Protein AF-A0ABD3FN96-F1 (afdb_monomer_lite)

Sequence (188 aa):
MLEELSNLRGAFDQFSAVDEAWRVSANHALASVHIQCLLEVSTPTIEELQVEFEQVTKKIFAGELSLEKAEKIRQRLVKVYGYRFAHSLLSRSNVKELSHASKAPSDERRATQRYAKAWSGNGLVEDKSIYWKEFQDPIAKRAFYYNIRTGESRWEKPANFVGKKAKRRRKEKTTEAQPQPRPPAGER

InterPro domains:
  IPR001202 WW domain [PF00397] (132-158)
  IPR001202 WW domain [PS01159] (132-158)
  IPR001202 WW domain [PS50020] (132-160)
  IPR001202 WW domain [cd00201] (132-158)
  IPR036020 WW domain superfamily [SSF51045] (131-159)

Foldseek 3Di:
DVVVVVVVVVVVVVPCPPLVVLQLVLLLLLLVLLLVVVVVVDDDDPVVSVVSSVVSSVCQQVLNHDPVSSVSSLVSCCVPPNLVVSCVSCVSTSHDDDPVSVPDPPVVVVVVVVVCVVVVPPDDPQQAQVQWDWDADPVVRAIWIAGNPPRDIGSDDRPNHPDDPDPPPDDDDDDDDDDDDDDDDDDD

Secondary structure (DSSP, 8-state):
-HHHHHHHHHHHHT-THHHHHHHHHHHHHHHHHHHHHHHTT----HHHHHHHHHHHHHHHHHT---HHHHHHHHHHHHHHH-HHHHHHHHTTSSPPPPTTTSS--HHHHHHHHHHHHHH---S-GGG-GGGEEEEE-TTT--EEEEETTT--EESSPPTT---------------------PPPPP--

pLDDT: mean 70.97, std 18.8, range [27.91, 94.0]

Organism: NCBI:txid2107226

Structure (mmCIF, N/CA/C/O backbone):
data_AF-A0ABD3FN96-F1
#
_entry.id   AF-A0ABD3FN96-F1
#
loop_
_atom_site.group_PDB
_atom_site.id
_atom_site.type_symbol
_atom_site.label_atom_id
_atom_site.label_alt_id
_atom_site.label_comp_id
_atom_site.label_asym_id
_atom_site.label_entity_id
_atom_site.label_seq_id
_atom_site.pdbx_PDB_ins_code
_atom_site.Cartn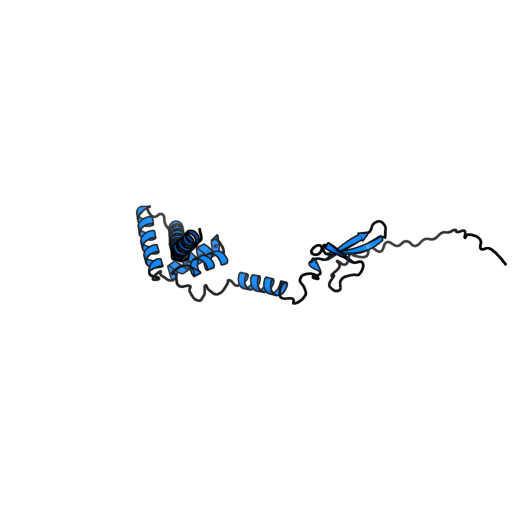_x
_atom_site.Cartn_y
_atom_site.Cartn_z
_atom_site.occupancy
_atom_site.B_iso_or_equiv
_atom_site.auth_seq_id
_atom_site.auth_comp_id
_atom_site.auth_asym_id
_atom_site.auth_atom_id
_atom_site.pdbx_PDB_model_num
ATOM 1 N N . MET A 1 1 ? 12.358 -41.714 8.841 1.00 51.38 1 MET A N 1
ATOM 2 C CA . MET A 1 1 ? 12.770 -40.613 7.934 1.00 51.38 1 MET A CA 1
ATOM 3 C C . MET A 1 1 ? 11.625 -40.074 7.080 1.00 51.38 1 MET A C 1
ATOM 5 O O . MET A 1 1 ? 11.487 -38.864 7.018 1.00 51.38 1 MET A O 1
ATOM 9 N N . LEU A 1 2 ? 10.786 -40.906 6.444 1.00 52.91 2 LEU A N 1
ATOM 10 C CA . LEU A 1 2 ? 9.646 -40.399 5.654 1.00 52.91 2 LEU A CA 1
ATOM 11 C C . LEU A 1 2 ? 8.478 -39.868 6.512 1.00 52.91 2 LEU A C 1
ATOM 13 O O . LEU A 1 2 ? 7.846 -38.898 6.113 1.00 52.91 2 LEU A O 1
ATOM 17 N N . GLU A 1 3 ? 8.257 -40.419 7.712 1.00 53.56 3 GLU A N 1
ATOM 18 C CA . GLU A 1 3 ? 7.250 -39.913 8.670 1.00 53.56 3 GLU A CA 1
ATOM 19 C C . GLU A 1 3 ? 7.602 -38.541 9.275 1.00 53.56 3 GLU A C 1
ATOM 21 O O . GLU A 1 3 ? 6.718 -37.729 9.548 1.00 53.56 3 GLU A O 1
ATOM 26 N N . GLU A 1 4 ? 8.893 -38.234 9.437 1.00 54.94 4 GLU A N 1
ATOM 27 C CA . GLU A 1 4 ? 9.327 -36.907 9.896 1.00 54.94 4 GLU A CA 1
ATOM 28 C C . GLU A 1 4 ? 9.096 -35.830 8.833 1.00 54.94 4 GLU A C 1
ATOM 30 O O . GLU A 1 4 ? 8.710 -34.712 9.165 1.00 54.94 4 GLU A O 1
ATOM 35 N N . LEU A 1 5 ? 9.259 -36.164 7.549 1.00 54.12 5 LEU A N 1
ATOM 36 C CA . LEU A 1 5 ? 9.009 -35.233 6.446 1.00 54.12 5 LEU A CA 1
ATOM 37 C C . LEU A 1 5 ? 7.512 -34.960 6.240 1.00 54.12 5 LEU A C 1
ATOM 39 O O . LEU A 1 5 ? 7.145 -33.836 5.892 1.00 54.12 5 LEU A O 1
ATOM 43 N N . SER A 1 6 ? 6.638 -35.939 6.497 1.00 58.69 6 SER A N 1
ATOM 44 C CA . SER A 1 6 ? 5.187 -35.714 6.518 1.00 58.69 6 SER A CA 1
ATOM 45 C C . SER A 1 6 ? 4.743 -34.877 7.719 1.00 58.69 6 SER A C 1
ATOM 47 O O . SER A 1 6 ? 3.887 -34.011 7.555 1.00 58.69 6 SER A O 1
ATOM 49 N N . ASN A 1 7 ? 5.366 -35.053 8.891 1.00 56.66 7 ASN A N 1
ATOM 50 C CA . ASN A 1 7 ? 5.115 -34.208 10.065 1.00 56.66 7 ASN A CA 1
ATOM 51 C C . ASN A 1 7 ? 5.627 -32.773 9.876 1.00 56.66 7 ASN A C 1
ATOM 53 O O . ASN A 1 7 ? 4.941 -31.829 10.253 1.00 56.66 7 ASN A O 1
ATOM 57 N N . LEU A 1 8 ? 6.778 -32.584 9.226 1.00 55.00 8 LEU A N 1
ATOM 58 C CA . LEU A 1 8 ? 7.273 -31.262 8.825 1.00 55.00 8 LEU A CA 1
ATOM 59 C C . LEU A 1 8 ? 6.344 -30.590 7.812 1.00 55.00 8 LEU A C 1
ATOM 61 O O . LEU A 1 8 ? 6.075 -29.401 7.928 1.00 55.00 8 LEU A O 1
ATOM 65 N N . ARG A 1 9 ? 5.808 -31.340 6.844 1.00 54.84 9 ARG A N 1
ATOM 66 C CA . ARG A 1 9 ? 4.827 -30.817 5.884 1.00 54.84 9 ARG A CA 1
ATOM 67 C C . ARG A 1 9 ? 3.496 -30.457 6.556 1.00 54.84 9 ARG A C 1
ATOM 69 O O . ARG A 1 9 ? 2.949 -29.412 6.237 1.00 54.84 9 ARG A O 1
ATOM 76 N N . GLY A 1 10 ? 3.032 -31.243 7.531 1.00 55.00 10 GLY A N 1
ATOM 77 C CA . GLY A 1 10 ? 1.863 -30.915 8.359 1.00 55.00 10 GLY A CA 1
ATOM 78 C C . GLY A 1 10 ? 2.080 -29.711 9.287 1.00 55.00 10 GLY A C 1
ATOM 79 O O . GLY A 1 10 ? 1.178 -28.896 9.451 1.00 55.00 10 GLY A O 1
ATOM 80 N N . ALA A 1 11 ? 3.290 -29.538 9.830 1.00 55.22 11 ALA A N 1
ATOM 81 C CA . ALA A 1 11 ? 3.691 -28.336 10.568 1.00 55.22 11 ALA A CA 1
ATOM 82 C C . ALA A 1 11 ? 3.800 -27.106 9.650 1.00 55.22 11 ALA A C 1
ATOM 84 O O . ALA A 1 11 ? 3.530 -25.986 10.079 1.00 55.22 11 ALA A O 1
ATOM 85 N N . PHE A 1 12 ? 4.144 -27.312 8.373 1.00 51.38 12 PHE A N 1
ATOM 86 C CA . PHE A 1 12 ? 4.110 -26.259 7.364 1.00 51.38 12 PHE A CA 1
ATOM 87 C C . PHE A 1 12 ? 2.686 -25.926 6.884 1.00 51.38 12 PHE A C 1
ATOM 89 O O . PHE A 1 12 ? 2.399 -24.766 6.622 1.00 51.38 12 PHE A O 1
ATOM 96 N N . ASP A 1 13 ? 1.766 -26.888 6.825 1.00 49.84 13 ASP A N 1
ATOM 97 C CA . ASP A 1 13 ? 0.346 -26.630 6.527 1.00 49.84 13 ASP A CA 1
ATOM 98 C C . ASP A 1 13 ? -0.413 -26.034 7.730 1.00 49.84 13 ASP A C 1
ATOM 100 O O . ASP A 1 13 ? -1.451 -25.396 7.556 1.00 49.84 13 ASP A O 1
ATOM 104 N N . GLN A 1 14 ? 0.144 -26.121 8.946 1.00 49.78 14 GLN A N 1
ATOM 105 C CA . GLN A 1 14 ? -0.240 -25.247 10.063 1.00 49.78 14 GLN A CA 1
ATOM 106 C C . GLN A 1 14 ? 0.176 -23.778 9.845 1.00 49.78 14 GLN A C 1
ATOM 108 O O . GLN A 1 14 ? -0.281 -22.907 10.587 1.00 49.78 14 GLN A O 1
ATOM 113 N N . PHE A 1 15 ? 0.938 -23.443 8.791 1.00 48.38 15 PHE A N 1
ATOM 114 C CA . PHE A 1 15 ? 1.045 -22.066 8.295 1.00 48.38 15 PHE A CA 1
ATOM 115 C C . PHE A 1 15 ? -0.198 -21.651 7.486 1.00 48.38 15 PHE A C 1
ATOM 117 O O . PHE A 1 15 ? -0.097 -21.032 6.429 1.00 48.38 15 PHE A O 1
ATOM 124 N N . SER A 1 16 ? -1.382 -21.814 8.077 1.00 52.91 16 SER A N 1
ATOM 125 C CA . SER A 1 16 ? -2.476 -20.852 7.883 1.00 52.91 16 SER A CA 1
ATOM 126 C C . SER A 1 16 ? -2.063 -19.422 8.295 1.00 52.91 16 SER A C 1
ATOM 128 O O . SER A 1 16 ? -2.763 -18.453 8.020 1.00 52.91 16 SER A O 1
ATOM 130 N N . ALA A 1 17 ? -0.900 -19.277 8.938 1.00 63.31 17 ALA A N 1
ATOM 131 C CA . ALA A 1 17 ? -0.424 -18.058 9.560 1.00 63.31 17 ALA A CA 1
ATOM 132 C C . ALA A 1 17 ? 0.367 -17.100 8.657 1.00 63.31 17 ALA A C 1
ATOM 134 O O . ALA A 1 17 ? 0.527 -15.959 9.061 1.00 63.31 17 ALA A O 1
ATOM 135 N N . VAL A 1 18 ? 0.899 -17.479 7.484 1.00 75.62 18 VAL A N 1
ATOM 136 C CA . VAL A 1 18 ? 1.757 -16.535 6.722 1.00 75.62 18 VAL A CA 1
ATOM 137 C C . VAL A 1 18 ? 0.931 -15.424 6.082 1.00 75.62 18 VAL A C 1
ATOM 139 O O . VAL A 1 18 ? 1.263 -14.251 6.242 1.00 75.62 18 VAL A O 1
ATOM 142 N N . ASP A 1 19 ? -0.151 -15.772 5.385 1.00 76.25 19 ASP A N 1
ATOM 143 C CA . ASP A 1 19 ? -1.041 -14.773 4.782 1.00 76.25 19 ASP A CA 1
ATOM 144 C C . ASP A 1 19 ? -1.735 -13.929 5.864 1.00 76.25 19 ASP A C 1
ATOM 146 O O . ASP A 1 19 ? -1.763 -12.700 5.786 1.00 76.25 19 ASP A O 1
ATOM 150 N N . GLU A 1 20 ? -2.155 -14.577 6.956 1.00 81.56 20 GLU A N 1
ATOM 151 C CA . GLU A 1 20 ? -2.701 -13.910 8.138 1.00 81.56 20 GLU A CA 1
ATOM 152 C C . GLU A 1 20 ? -1.684 -12.967 8.798 1.00 81.56 20 GLU A C 1
ATOM 154 O O . GLU A 1 20 ? -2.011 -11.829 9.127 1.00 81.56 20 GLU A O 1
ATOM 159 N N . ALA A 1 21 ? -0.425 -13.385 8.943 1.00 85.75 21 ALA A N 1
ATOM 160 C CA . ALA A 1 21 ? 0.638 -12.560 9.507 1.00 85.75 21 ALA A CA 1
ATOM 161 C C . ALA A 1 21 ? 0.937 -11.357 8.612 1.00 85.75 21 ALA A C 1
ATOM 163 O O . ALA A 1 21 ? 1.134 -10.252 9.122 1.00 85.75 21 ALA A O 1
ATOM 164 N N . TRP A 1 22 ? 0.919 -11.529 7.286 1.00 85.69 22 TRP A N 1
ATOM 165 C CA . TRP A 1 22 ? 1.039 -10.415 6.346 1.00 85.69 22 TRP A CA 1
ATOM 166 C C . TRP A 1 22 ? -0.142 -9.453 6.448 1.00 85.69 22 TRP A C 1
ATOM 168 O O . TRP A 1 22 ? 0.075 -8.243 6.394 1.00 85.69 22 TRP A O 1
ATOM 178 N N . ARG A 1 23 ? -1.362 -9.959 6.643 1.00 88.38 23 ARG A N 1
ATOM 179 C CA . ARG A 1 23 ? -2.564 -9.140 6.839 1.00 88.38 23 ARG A CA 1
ATOM 180 C C . ARG A 1 23 ? -2.516 -8.351 8.140 1.00 88.38 23 ARG A C 1
ATOM 182 O O . ARG A 1 23 ? -2.720 -7.139 8.132 1.00 88.38 23 ARG A O 1
ATOM 189 N N . VAL A 1 24 ? -2.166 -9.005 9.246 1.00 90.25 24 VAL A N 1
ATOM 190 C CA . VAL A 1 24 ? -1.951 -8.358 10.546 1.00 90.25 24 VAL A CA 1
ATOM 191 C C . VAL A 1 24 ? -0.878 -7.280 10.417 1.00 90.25 24 VAL A C 1
ATOM 193 O O . VAL A 1 24 ? -1.109 -6.139 10.814 1.00 90.25 24 VAL A O 1
ATOM 196 N N . SER A 1 25 ? 0.255 -7.600 9.792 1.00 92.12 25 SER A N 1
ATOM 197 C CA . SER A 1 25 ? 1.348 -6.650 9.557 1.00 92.12 25 SER A CA 1
ATOM 198 C C . SER A 1 25 ? 0.900 -5.459 8.712 1.00 92.12 25 SER A C 1
ATOM 200 O O . SER A 1 25 ? 1.211 -4.318 9.044 1.00 92.12 25 SER A O 1
ATOM 202 N N . ALA A 1 26 ? 0.128 -5.704 7.652 1.00 91.81 26 ALA A N 1
ATOM 203 C CA . ALA A 1 26 ? -0.409 -4.653 6.800 1.00 91.81 26 ALA A CA 1
ATOM 204 C C . ALA A 1 26 ? -1.366 -3.734 7.570 1.00 91.81 26 ALA A C 1
ATOM 206 O O . ALA A 1 26 ? -1.245 -2.513 7.484 1.00 91.81 26 ALA A O 1
ATOM 207 N N . ASN A 1 27 ? -2.265 -4.301 8.376 1.00 92.00 27 ASN A N 1
ATOM 208 C CA . ASN A 1 27 ? -3.216 -3.540 9.183 1.00 92.00 27 ASN A CA 1
ATOM 209 C C . ASN A 1 27 ? -2.502 -2.652 10.216 1.00 92.00 27 ASN A C 1
ATOM 211 O O . ASN A 1 27 ? -2.811 -1.465 10.323 1.00 92.00 27 ASN A O 1
ATOM 215 N N . HIS A 1 28 ? -1.500 -3.193 10.917 1.00 94.00 28 HIS A N 1
ATOM 216 C CA . HIS A 1 28 ? -0.692 -2.422 11.867 1.00 94.00 28 HIS A CA 1
ATOM 217 C C . HIS A 1 28 ? 0.120 -1.332 11.161 1.00 94.00 28 HIS A C 1
ATOM 219 O O . HIS A 1 28 ? 0.144 -0.195 11.626 1.00 94.00 28 HIS A O 1
ATOM 225 N N . ALA A 1 29 ? 0.722 -1.630 10.004 1.00 93.12 29 ALA A N 1
ATOM 226 C CA . ALA A 1 29 ? 1.454 -0.640 9.218 1.00 93.12 29 ALA A CA 1
ATOM 227 C C . ALA A 1 29 ? 0.552 0.530 8.789 1.00 93.12 29 ALA A C 1
ATOM 229 O O . ALA A 1 29 ? 0.949 1.691 8.896 1.00 93.12 29 ALA A O 1
ATOM 230 N N . LEU A 1 30 ? -0.680 0.249 8.355 1.00 92.00 30 LEU A N 1
ATOM 231 C CA . LEU A 1 30 ? -1.657 1.283 8.004 1.00 92.00 30 LEU A CA 1
ATOM 232 C C . LEU A 1 30 ? -2.052 2.135 9.218 1.00 92.00 30 LEU A C 1
ATOM 234 O O . LEU A 1 30 ? -2.128 3.360 9.099 1.00 92.00 30 LEU A O 1
ATOM 238 N N . ALA A 1 31 ? -2.241 1.518 10.387 1.00 93.56 31 ALA A N 1
ATOM 239 C CA . ALA A 1 31 ? -2.490 2.240 11.632 1.00 93.56 31 ALA A CA 1
ATOM 240 C C . ALA A 1 31 ? -1.295 3.130 12.027 1.00 93.56 31 ALA A C 1
ATOM 242 O O . ALA A 1 31 ? -1.489 4.293 12.377 1.00 93.56 31 ALA A O 1
ATOM 243 N N . SER A 1 32 ? -0.055 2.652 11.884 1.00 93.38 32 SER A N 1
ATOM 244 C CA . SER A 1 32 ? 1.144 3.457 12.155 1.00 93.38 32 SER A CA 1
ATOM 245 C C . SER A 1 32 ? 1.250 4.667 11.224 1.00 93.38 32 SER A C 1
ATOM 247 O O . SER A 1 32 ? 1.557 5.767 11.681 1.00 93.38 32 SER A O 1
ATOM 249 N N . VAL A 1 33 ? 0.948 4.502 9.931 1.00 92.38 33 VAL A N 1
ATOM 250 C CA . VAL A 1 33 ? 0.914 5.628 8.982 1.00 92.38 33 VAL A CA 1
ATOM 251 C C . VAL A 1 33 ? -0.186 6.628 9.353 1.00 92.38 33 VAL A C 1
ATOM 253 O O . VAL A 1 33 ? 0.026 7.833 9.232 1.00 92.38 33 VAL A O 1
ATOM 256 N N . HIS A 1 34 ? -1.337 6.168 9.853 1.00 90.88 34 HIS A N 1
ATOM 257 C CA . HIS A 1 34 ? -2.384 7.068 10.343 1.00 90.88 34 HIS A CA 1
ATOM 258 C C . HIS A 1 34 ? -1.905 7.935 11.509 1.00 90.88 34 HIS A C 1
ATOM 260 O O . HIS A 1 34 ? -2.110 9.148 11.491 1.00 90.88 34 HIS A O 1
ATOM 266 N N . ILE A 1 35 ? -1.229 7.328 12.485 1.00 92.44 35 ILE A N 1
ATOM 267 C CA . ILE A 1 35 ? -0.645 8.052 13.616 1.00 92.44 35 ILE A CA 1
ATOM 268 C C . ILE A 1 35 ? 0.381 9.082 13.141 1.00 92.44 35 ILE A C 1
ATOM 270 O O . ILE A 1 35 ? 0.357 10.225 13.589 1.00 92.44 35 ILE A O 1
ATOM 274 N N . GLN A 1 36 ? 1.229 8.726 12.174 1.00 90.00 36 GLN A N 1
ATOM 275 C CA . GLN A 1 36 ? 2.152 9.687 11.570 1.00 90.00 36 GLN A CA 1
ATOM 276 C C . GLN A 1 36 ? 1.413 10.871 10.939 1.00 90.00 36 GLN A C 1
ATOM 278 O O . GLN A 1 36 ? 1.848 12.002 11.106 1.00 90.00 36 GLN A O 1
ATOM 283 N N . CYS A 1 37 ? 0.284 10.645 10.262 1.00 86.69 37 CYS A N 1
ATOM 284 C CA . CYS A 1 37 ? -0.535 11.739 9.736 1.00 86.69 37 CYS A CA 1
ATOM 285 C C . CYS A 1 37 ? -1.129 12.632 10.840 1.00 86.69 37 CYS A C 1
ATOM 287 O O . CYS A 1 37 ? -1.268 13.831 10.617 1.00 86.69 37 CYS A O 1
ATOM 289 N N . LEU A 1 38 ? -1.483 12.083 12.009 1.00 86.12 38 LEU A N 1
ATOM 290 C CA . LEU A 1 38 ? -1.970 12.875 13.149 1.00 86.12 38 LEU A CA 1
ATOM 291 C C . LEU A 1 38 ? -0.862 13.750 13.749 1.00 86.12 38 LEU A C 1
ATOM 293 O O . LEU A 1 38 ? -1.105 14.918 14.047 1.00 86.12 38 LEU A O 1
ATOM 297 N N . LEU A 1 39 ? 0.359 13.217 13.844 1.00 86.69 39 LEU A N 1
ATOM 298 C CA . LEU A 1 39 ? 1.537 13.941 14.339 1.00 86.69 39 LEU A CA 1
ATOM 299 C C . LEU A 1 39 ? 1.932 15.142 13.463 1.00 86.69 39 LEU A C 1
ATOM 301 O O . LEU A 1 39 ? 2.593 16.058 13.940 1.00 86.69 39 LEU A O 1
ATOM 305 N N . GLU A 1 40 ? 1.534 15.165 12.189 1.00 83.00 40 GLU A N 1
ATOM 306 C CA . GLU A 1 40 ? 1.770 16.319 11.306 1.00 83.00 40 GLU A CA 1
ATOM 307 C C . GLU A 1 40 ? 0.816 17.489 11.569 1.00 83.00 40 GLU A C 1
ATOM 309 O O . GLU A 1 40 ? 1.088 18.609 11.141 1.00 83.00 40 GLU A O 1
ATOM 314 N N . VAL A 1 41 ? -0.308 17.235 12.243 1.00 80.12 41 VAL A N 1
ATOM 315 C CA . VAL A 1 41 ? -1.384 18.213 12.461 1.00 80.12 41 VAL A CA 1
ATOM 316 C C . VAL A 1 41 ? -1.458 18.650 13.925 1.00 80.12 41 VAL A C 1
ATOM 318 O O . VAL A 1 41 ? -1.931 19.746 14.221 1.00 80.12 41 VAL A O 1
ATOM 321 N N . SER A 1 42 ? -1.020 17.813 14.865 1.00 82.62 42 SER A N 1
ATOM 322 C CA . SER A 1 42 ? -1.124 18.077 16.302 1.00 82.62 42 SER A CA 1
ATOM 323 C C . SER A 1 42 ? 0.011 17.413 17.080 1.00 82.62 42 SER A C 1
ATOM 325 O O . SER A 1 42 ? 0.632 16.470 16.595 1.00 82.62 42 SER A O 1
ATOM 327 N N . THR A 1 43 ? 0.253 17.877 18.310 1.00 80.62 43 THR A N 1
ATOM 328 C CA . THR A 1 43 ? 1.172 17.252 19.278 1.00 80.62 43 THR A CA 1
ATOM 329 C C . THR A 1 43 ? 0.376 16.538 20.380 1.00 80.62 43 THR A C 1
ATOM 331 O O . THR A 1 43 ? 0.241 17.082 21.477 1.00 80.62 43 THR A O 1
ATOM 334 N N . PRO A 1 44 ? -0.217 15.367 20.092 1.00 82.88 44 PRO A N 1
ATOM 335 C CA . PRO A 1 44 ? -0.917 14.573 21.092 1.00 82.88 44 PRO A CA 1
ATOM 336 C C . PRO A 1 44 ? 0.055 13.991 22.121 1.00 82.88 44 PRO A C 1
ATOM 338 O O . PRO A 1 44 ? 1.245 13.786 21.856 1.00 82.88 44 PRO A O 1
ATOM 341 N N . THR A 1 45 ? -0.479 13.690 23.296 1.00 90.25 45 THR A N 1
ATOM 342 C CA . THR A 1 45 ? 0.224 12.932 24.332 1.00 90.25 45 THR A CA 1
ATOM 343 C C . THR A 1 45 ? 0.388 11.464 23.920 1.00 90.25 45 THR A C 1
ATOM 345 O O . THR A 1 45 ? -0.327 10.945 23.061 1.00 90.25 45 THR A O 1
ATOM 348 N N . ILE A 1 46 ? 1.349 10.763 24.528 1.00 89.88 46 ILE A N 1
ATOM 349 C CA . ILE A 1 46 ? 1.638 9.352 24.209 1.00 89.88 46 ILE A CA 1
ATOM 350 C C . ILE A 1 46 ? 0.415 8.457 24.475 1.00 89.88 46 ILE A C 1
ATOM 352 O O . ILE A 1 46 ? 0.155 7.534 23.705 1.00 89.88 46 ILE A O 1
ATOM 356 N N . GLU A 1 47 ? -0.354 8.758 25.522 1.00 91.19 47 GLU A N 1
ATOM 357 C CA . GLU A 1 47 ? -1.566 8.016 25.885 1.00 91.19 47 GLU A CA 1
ATOM 358 C C . GLU A 1 47 ? -2.656 8.168 24.813 1.00 91.19 47 GLU A C 1
ATOM 360 O O . GLU A 1 47 ? -3.234 7.178 24.365 1.00 91.19 47 GLU A O 1
ATOM 365 N N . GLU A 1 48 ? -2.873 9.387 24.312 1.00 89.75 48 GLU A N 1
ATOM 366 C CA . GLU A 1 48 ? -3.814 9.652 23.216 1.00 89.75 48 GLU A CA 1
ATOM 367 C C . GLU A 1 48 ? -3.401 8.931 21.925 1.00 89.75 48 GLU A C 1
ATOM 369 O O . GLU A 1 48 ? -4.246 8.373 21.224 1.00 89.75 48 GLU A O 1
ATOM 374 N N . LEU A 1 49 ? -2.097 8.882 21.629 1.00 90.19 49 LEU A N 1
ATOM 375 C CA . LEU A 1 49 ? -1.563 8.159 20.472 1.00 90.19 49 LEU A CA 1
ATOM 376 C C . LEU A 1 49 ? -1.812 6.653 20.555 1.00 90.19 49 LEU A C 1
ATOM 378 O O . LEU A 1 49 ? -2.173 6.038 19.550 1.00 90.19 49 LEU A O 1
ATOM 382 N N . GLN A 1 50 ? -1.612 6.060 21.733 1.00 91.00 50 GLN A N 1
ATOM 383 C CA . GLN A 1 50 ? -1.866 4.637 21.960 1.00 91.00 50 GLN A CA 1
ATOM 384 C C . GLN A 1 50 ? -3.349 4.313 21.783 1.00 91.00 50 GLN A C 1
ATOM 386 O O . GLN A 1 50 ? -3.694 3.386 21.047 1.00 91.00 50 GLN A O 1
ATOM 391 N N . VAL A 1 51 ? -4.224 5.123 22.382 1.00 93.75 51 VAL A N 1
ATOM 392 C CA . VAL A 1 51 ? -5.675 4.957 22.270 1.00 93.75 51 VAL A CA 1
ATOM 393 C C . VAL A 1 51 ? -6.131 5.079 20.813 1.00 93.75 51 VAL A C 1
ATOM 395 O O . VAL A 1 51 ? -6.858 4.209 20.327 1.00 93.75 51 VAL A O 1
ATOM 398 N N . GLU A 1 52 ? -5.676 6.096 20.077 1.00 91.81 52 GLU A N 1
ATOM 399 C CA . GLU A 1 52 ? -6.006 6.251 18.654 1.00 91.81 52 GLU A CA 1
ATOM 400 C C . GLU A 1 52 ? -5.474 5.086 17.808 1.00 91.81 52 GLU A C 1
ATOM 402 O O . GLU A 1 52 ? -6.184 4.586 16.930 1.00 91.81 52 GLU A O 1
A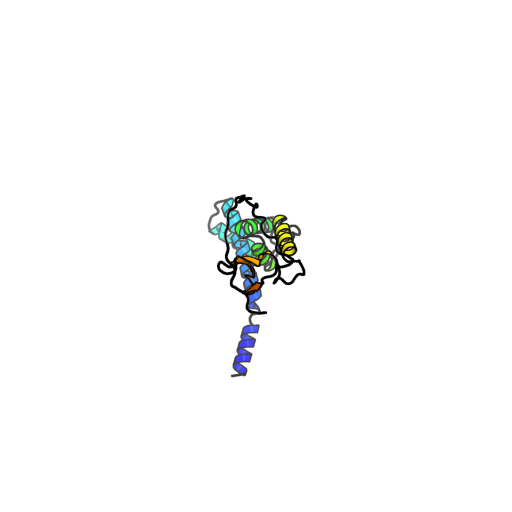TOM 407 N N . PHE A 1 53 ? -4.257 4.602 18.081 1.00 93.88 53 PHE A N 1
ATOM 408 C CA . PHE A 1 53 ? -3.671 3.478 17.351 1.00 93.88 53 PHE A CA 1
ATOM 409 C C . PHE A 1 53 ? -4.503 2.205 17.527 1.00 93.88 53 PHE A C 1
ATOM 411 O O . PHE A 1 53 ? -4.834 1.539 16.541 1.00 93.88 53 PHE A O 1
ATOM 418 N N . GLU A 1 54 ? -4.890 1.879 18.760 1.00 93.50 54 GLU A N 1
ATOM 419 C CA . GLU A 1 54 ? -5.731 0.718 19.047 1.00 93.50 54 GLU A CA 1
ATOM 420 C C . GLU A 1 54 ? -7.111 0.837 18.401 1.00 93.50 54 GLU A C 1
ATOM 422 O O . GLU A 1 54 ? -7.605 -0.121 17.799 1.00 93.50 54 GLU A O 1
ATOM 427 N N . GLN A 1 55 ? -7.735 2.014 18.490 1.00 93.38 55 GLN A N 1
ATOM 428 C CA . GLN A 1 55 ? -9.041 2.264 17.884 1.00 93.38 55 GLN A CA 1
ATOM 429 C C . GLN A 1 55 ? -9.000 2.106 16.363 1.00 93.38 55 GLN A C 1
ATOM 431 O O . GLN A 1 55 ? -9.883 1.479 15.773 1.00 93.38 55 GLN A O 1
ATOM 436 N N . VAL A 1 56 ? -7.980 2.665 15.713 1.00 92.62 56 VAL A N 1
ATOM 437 C CA . VAL A 1 56 ? -7.809 2.592 14.259 1.00 92.62 56 VAL A CA 1
ATOM 438 C C . VAL A 1 56 ? -7.507 1.167 13.828 1.00 92.62 56 VAL A C 1
ATOM 440 O O . VAL A 1 56 ? -8.110 0.693 12.869 1.00 92.62 56 VAL A O 1
ATOM 443 N N . THR A 1 57 ? -6.662 0.454 14.567 1.00 93.38 57 THR A N 1
ATOM 444 C CA . THR A 1 57 ? -6.359 -0.955 14.304 1.00 93.38 57 THR A CA 1
ATOM 445 C C . THR A 1 57 ? -7.627 -1.806 14.386 1.00 93.38 57 THR A C 1
ATOM 447 O O . THR A 1 57 ? -7.944 -2.511 13.429 1.00 93.38 57 THR A O 1
ATOM 450 N N . LYS A 1 58 ? -8.430 -1.668 15.453 1.00 93.19 58 LYS A N 1
ATOM 451 C CA . LYS A 1 58 ? -9.726 -2.360 15.600 1.00 93.19 58 LYS A CA 1
ATOM 452 C C . LYS A 1 58 ? -10.673 -2.063 14.431 1.00 93.19 58 LYS A C 1
ATOM 454 O O . LYS A 1 58 ? -11.255 -2.988 13.869 1.00 93.19 58 LYS A O 1
ATOM 459 N N . LYS A 1 59 ? -10.774 -0.797 14.009 1.00 92.00 59 LYS A N 1
ATOM 460 C CA . LYS A 1 59 ? -11.596 -0.387 12.854 1.00 92.00 59 LYS A CA 1
ATOM 461 C C . LYS A 1 59 ? -11.085 -0.948 11.527 1.00 92.00 59 LYS A C 1
ATOM 463 O O . LYS A 1 59 ? -11.895 -1.313 10.680 1.00 92.00 59 LYS A O 1
ATOM 468 N N . ILE A 1 60 ? -9.766 -1.030 11.338 1.00 91.75 60 ILE A N 1
ATOM 469 C CA . ILE A 1 60 ? -9.160 -1.651 10.153 1.00 91.75 60 ILE A CA 1
ATOM 470 C C . ILE A 1 60 ? -9.494 -3.142 10.120 1.00 91.75 60 ILE A C 1
ATOM 472 O O . ILE A 1 60 ? -9.971 -3.615 9.094 1.00 91.75 60 ILE A O 1
ATOM 476 N N . PHE A 1 61 ? -9.314 -3.865 11.230 1.00 90.00 61 PHE A N 1
ATOM 477 C CA . PHE A 1 61 ? -9.660 -5.288 11.314 1.00 90.00 61 PHE A CA 1
ATOM 478 C C . PHE A 1 61 ? -11.150 -5.547 11.052 1.00 90.00 61 PHE A C 1
ATOM 480 O O . PHE A 1 61 ? -11.481 -6.489 10.337 1.00 90.00 61 PHE A O 1
ATOM 487 N N . ALA A 1 62 ? -12.036 -4.686 11.559 1.00 89.25 62 ALA A N 1
ATOM 488 C CA . ALA A 1 62 ? -13.473 -4.755 11.286 1.00 89.25 62 ALA A CA 1
ATOM 489 C C . ALA A 1 62 ? -13.849 -4.368 9.837 1.00 89.25 62 ALA A C 1
ATOM 491 O O . ALA A 1 62 ? -14.962 -4.638 9.394 1.00 89.25 62 ALA A O 1
ATOM 492 N N . GLY A 1 63 ? -12.945 -3.731 9.081 1.00 86.31 63 GLY A N 1
ATOM 493 C CA . GLY A 1 63 ? -13.236 -3.199 7.744 1.00 86.31 63 GLY A CA 1
ATOM 494 C C . GLY A 1 63 ? -14.137 -1.955 7.753 1.00 86.31 63 GLY A C 1
ATOM 495 O O . GLY A 1 63 ? -14.706 -1.594 6.720 1.00 86.31 63 GLY A O 1
ATOM 496 N N . GLU A 1 64 ? -14.257 -1.292 8.905 1.00 89.12 64 GLU A N 1
ATOM 497 C CA . GLU A 1 64 ? -15.111 -0.120 9.157 1.00 89.12 64 GLU A CA 1
ATOM 498 C C . GLU A 1 64 ? -14.312 1.194 9.192 1.00 89.12 64 GLU A C 1
ATOM 500 O O . GLU A 1 64 ? -14.764 2.222 9.705 1.00 89.12 64 GLU A O 1
ATOM 505 N N . LEU A 1 65 ? -13.083 1.188 8.669 1.00 88.06 65 LEU A N 1
ATOM 506 C CA . LEU A 1 65 ? -12.278 2.401 8.604 1.00 88.06 65 LEU A CA 1
ATOM 507 C C . LEU A 1 65 ? -12.960 3.442 7.699 1.00 88.06 65 LEU A C 1
ATOM 509 O O . LEU A 1 65 ? -13.280 3.165 6.544 1.00 88.06 65 LEU A O 1
ATOM 513 N N . SER A 1 66 ? -13.132 4.662 8.220 1.00 89.00 66 SER A N 1
ATOM 514 C CA . SER A 1 66 ? -13.669 5.789 7.450 1.00 89.00 66 SER A CA 1
ATOM 515 C C . SER A 1 66 ? -12.884 6.000 6.152 1.00 89.00 66 SER A C 1
ATOM 517 O O . SER A 1 66 ? -11.648 6.013 6.151 1.00 89.00 66 SER A O 1
ATOM 519 N N . LEU A 1 67 ? -13.619 6.226 5.063 1.00 85.88 67 LEU A N 1
ATOM 520 C CA . LEU A 1 67 ? -13.076 6.434 3.721 1.00 85.88 67 LEU A CA 1
ATOM 521 C C . LEU A 1 67 ? -12.073 7.596 3.668 1.00 85.88 67 LEU A C 1
ATOM 523 O O . LEU A 1 67 ? -11.041 7.490 3.010 1.00 85.88 67 LEU A O 1
ATOM 527 N N . GLU A 1 68 ? -12.322 8.673 4.413 1.00 87.25 68 GLU A N 1
ATOM 528 C CA . GLU A 1 68 ? -11.410 9.821 4.483 1.00 87.25 68 GLU A CA 1
ATOM 529 C C . GLU A 1 68 ? -10.082 9.467 5.162 1.00 87.25 68 GLU A C 1
ATOM 531 O O . GLU A 1 68 ? -9.012 9.881 4.711 1.00 87.25 68 GLU A O 1
ATOM 536 N N . LYS A 1 69 ? -10.137 8.676 6.244 1.00 88.00 69 LYS A N 1
ATOM 537 C CA . LYS A 1 69 ? -8.937 8.219 6.959 1.00 88.00 69 LYS A CA 1
ATOM 538 C C . LYS A 1 69 ? -8.120 7.274 6.076 1.00 88.00 69 LYS A C 1
ATOM 540 O O . LYS A 1 69 ? -6.907 7.444 5.977 1.00 88.00 69 LYS A O 1
ATOM 545 N N . ALA A 1 70 ? -8.783 6.335 5.400 1.00 88.44 70 ALA A N 1
ATOM 546 C CA . ALA A 1 70 ? -8.150 5.410 4.464 1.00 88.44 70 ALA A CA 1
ATOM 547 C C . ALA A 1 70 ? -7.442 6.146 3.313 1.00 88.44 70 ALA A C 1
ATOM 549 O O . ALA A 1 70 ? -6.293 5.840 2.991 1.00 88.44 70 ALA A O 1
ATOM 550 N N . GLU A 1 71 ? -8.087 7.163 2.736 1.00 87.62 71 GLU A N 1
ATOM 551 C CA . GLU A 1 71 ? -7.513 7.935 1.633 1.00 87.62 71 GLU A CA 1
ATOM 552 C C . GLU A 1 71 ? -6.295 8.758 2.074 1.00 87.62 71 GLU A C 1
ATOM 554 O O . GLU A 1 71 ? -5.284 8.771 1.371 1.00 87.62 71 GLU A O 1
ATOM 559 N N . LYS A 1 72 ? -6.323 9.372 3.265 1.00 88.88 72 LYS A N 1
ATOM 560 C CA . LYS A 1 72 ? -5.149 10.070 3.822 1.00 88.88 72 LYS A CA 1
ATOM 561 C C . LYS A 1 72 ? -3.958 9.127 4.013 1.00 88.88 72 LYS A C 1
ATOM 563 O O . LYS A 1 72 ? -2.846 9.455 3.596 1.00 88.88 72 LYS A O 1
ATOM 568 N N . ILE A 1 73 ? -4.192 7.941 4.584 1.00 90.38 73 ILE A N 1
ATOM 569 C CA . ILE A 1 73 ? -3.157 6.909 4.772 1.00 90.38 73 ILE A CA 1
ATOM 570 C C . ILE A 1 73 ? -2.561 6.504 3.419 1.00 90.38 73 ILE A C 1
ATOM 572 O O . ILE A 1 73 ? -1.340 6.468 3.253 1.00 90.38 73 ILE A O 1
ATOM 576 N N . ARG A 1 74 ? -3.416 6.258 2.421 1.00 88.31 74 ARG A N 1
ATOM 577 C CA . ARG A 1 74 ? -2.991 5.897 1.066 1.00 88.31 74 ARG A CA 1
ATOM 578 C C . ARG A 1 74 ? -2.165 7.005 0.416 1.00 88.31 74 ARG A C 1
ATOM 580 O O . ARG A 1 74 ? -1.093 6.726 -0.112 1.00 88.31 74 ARG A O 1
ATOM 587 N N . GLN A 1 75 ? -2.633 8.252 0.454 1.00 87.31 75 GLN A N 1
ATOM 588 C CA . GLN A 1 75 ? -1.911 9.396 -0.109 1.00 87.31 75 GLN A CA 1
ATOM 589 C C . GLN A 1 75 ? -0.528 9.542 0.520 1.00 87.31 75 GLN A C 1
ATOM 591 O O . GLN A 1 75 ? 0.452 9.748 -0.198 1.00 87.31 75 GLN A O 1
ATOM 596 N N . ARG A 1 76 ? -0.428 9.365 1.843 1.00 90.06 76 ARG A N 1
ATOM 597 C CA . ARG A 1 76 ? 0.852 9.379 2.550 1.00 90.06 76 ARG A CA 1
ATOM 598 C C . ARG A 1 76 ? 1.771 8.248 2.092 1.00 90.06 76 ARG A C 1
ATOM 600 O O . ARG A 1 76 ? 2.918 8.515 1.740 1.00 90.06 76 ARG A O 1
ATOM 607 N N . LEU A 1 77 ? 1.263 7.015 2.035 1.00 89.25 77 LEU A N 1
ATOM 608 C CA . LEU A 1 77 ? 2.011 5.845 1.565 1.00 89.25 77 LEU A CA 1
ATOM 609 C C . LEU A 1 77 ? 2.533 6.029 0.139 1.00 89.25 77 LEU A C 1
ATOM 611 O O . LEU A 1 77 ? 3.715 5.816 -0.114 1.00 89.25 77 LEU A O 1
ATOM 615 N N . VAL A 1 78 ? 1.676 6.472 -0.782 1.00 87.25 78 VAL A N 1
ATOM 616 C CA . VAL A 1 78 ? 2.055 6.710 -2.181 1.00 87.25 78 VAL A CA 1
ATOM 617 C C . VAL A 1 78 ? 3.096 7.822 -2.284 1.00 87.25 78 VAL A C 1
ATOM 619 O O . VAL A 1 78 ? 4.047 7.686 -3.049 1.00 87.25 78 VAL A O 1
ATOM 622 N N . LYS A 1 79 ? 2.950 8.900 -1.505 1.00 85.75 79 LYS A N 1
ATOM 623 C CA . LYS A 1 79 ? 3.884 10.032 -1.514 1.00 85.75 79 LYS A CA 1
ATOM 624 C C . LYS A 1 79 ? 5.275 9.652 -0.997 1.00 85.75 79 LYS A C 1
ATOM 626 O O . LYS A 1 79 ? 6.258 10.145 -1.536 1.00 85.75 79 LYS A O 1
ATOM 631 N N . VAL A 1 80 ? 5.359 8.813 0.038 1.00 87.94 80 VAL A N 1
ATOM 632 C CA . VAL A 1 80 ? 6.633 8.472 0.699 1.00 87.94 80 VAL A CA 1
ATOM 633 C C . VAL A 1 80 ? 7.293 7.234 0.087 1.00 87.94 80 VAL A C 1
ATOM 635 O O . VAL A 1 80 ? 8.499 7.232 -0.137 1.00 87.94 80 VAL A O 1
ATOM 638 N N . TYR A 1 81 ? 6.515 6.192 -0.208 1.00 86.94 81 TYR A N 1
ATOM 639 C CA . TYR A 1 81 ? 7.022 4.868 -0.593 1.00 86.94 81 TYR A CA 1
ATOM 640 C C . TYR A 1 81 ? 6.648 4.454 -2.025 1.00 86.94 81 TYR A C 1
ATOM 642 O O . TYR A 1 81 ? 7.130 3.437 -2.526 1.00 86.94 81 TYR A O 1
ATOM 650 N N . GLY A 1 82 ? 5.800 5.228 -2.705 1.00 84.50 82 GLY A N 1
ATOM 651 C CA . GLY A 1 82 ? 5.349 4.946 -4.065 1.00 84.50 82 GLY A CA 1
ATOM 652 C C . GLY A 1 82 ? 4.126 4.026 -4.149 1.00 84.50 82 GLY A C 1
ATOM 653 O O . GLY A 1 82 ? 3.718 3.363 -3.193 1.00 84.50 82 GLY A O 1
ATOM 654 N N . TYR A 1 83 ? 3.518 3.990 -5.337 1.00 81.19 83 TYR A N 1
ATOM 655 C CA . TYR A 1 83 ? 2.240 3.311 -5.578 1.00 81.19 83 TYR A CA 1
ATOM 656 C C . TYR A 1 83 ? 2.314 1.794 -5.428 1.00 81.19 83 TYR A C 1
ATOM 658 O O . TYR A 1 83 ? 1.459 1.210 -4.773 1.00 81.19 83 TYR A O 1
ATOM 666 N N . ARG A 1 84 ? 3.350 1.147 -5.977 1.00 80.12 84 ARG A N 1
ATOM 667 C CA . ARG A 1 84 ? 3.477 -0.321 -5.940 1.00 80.12 84 ARG A CA 1
ATOM 668 C C . ARG A 1 84 ? 3.495 -0.872 -4.514 1.00 80.12 84 ARG A C 1
ATOM 670 O O . ARG A 1 84 ? 2.870 -1.894 -4.247 1.00 80.12 84 ARG A O 1
ATOM 677 N N . PHE A 1 85 ? 4.192 -0.186 -3.608 1.00 85.19 85 PHE A N 1
ATOM 678 C CA . PHE A 1 85 ? 4.242 -0.566 -2.200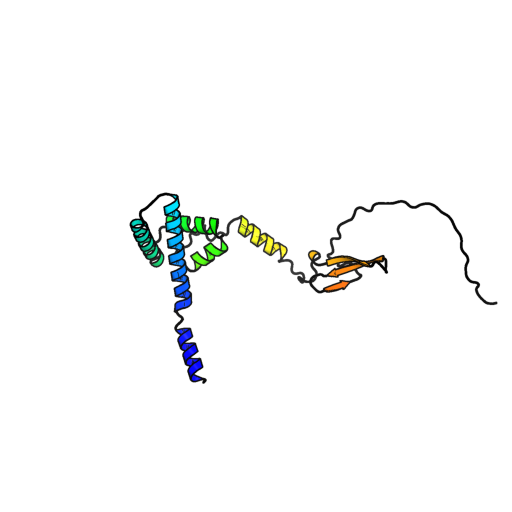 1.00 85.19 85 PHE A CA 1
ATOM 679 C C . PHE A 1 85 ? 2.902 -0.315 -1.505 1.00 85.19 85 PHE A C 1
ATOM 681 O O . PHE A 1 85 ? 2.370 -1.221 -0.867 1.00 85.19 85 PHE A O 1
ATOM 688 N N . ALA A 1 86 ? 2.317 0.874 -1.698 1.00 87.50 86 ALA A N 1
ATOM 689 C CA . ALA A 1 86 ? 1.001 1.208 -1.159 1.00 87.50 86 ALA A CA 1
ATOM 690 C C . ALA A 1 86 ? -0.066 0.193 -1.605 1.00 87.50 86 ALA A C 1
ATOM 692 O O . ALA A 1 86 ? -0.782 -0.353 -0.775 1.00 87.50 86 ALA A O 1
ATOM 693 N N . HIS A 1 87 ? -0.111 -0.126 -2.898 1.00 84.94 87 HIS A N 1
ATOM 694 C CA . HIS A 1 87 ? -1.016 -1.118 -3.468 1.00 84.94 87 HIS A CA 1
ATOM 695 C C . HIS A 1 87 ? -0.787 -2.509 -2.863 1.00 84.94 87 HIS A C 1
ATOM 697 O O . HIS A 1 87 ? -1.743 -3.179 -2.491 1.00 84.94 87 HIS A O 1
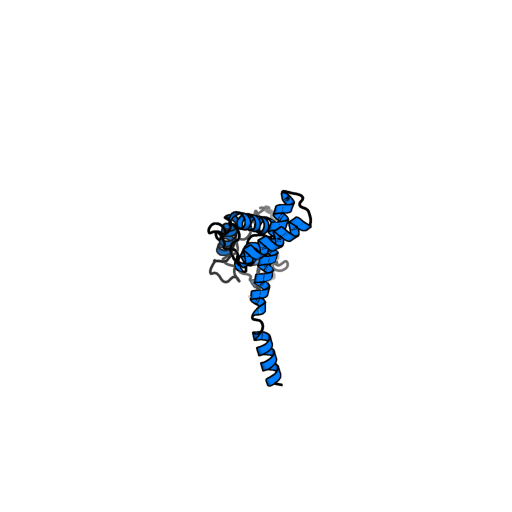ATOM 703 N N . SER A 1 88 ? 0.469 -2.950 -2.719 1.00 86.69 88 SER A N 1
ATOM 704 C CA . SER A 1 88 ? 0.773 -4.249 -2.102 1.00 86.69 88 SER A CA 1
ATOM 705 C C . SER A 1 88 ? 0.298 -4.341 -0.651 1.00 86.69 88 SER A C 1
ATOM 707 O O . SER A 1 88 ? -0.150 -5.405 -0.234 1.00 86.69 88 SER A O 1
ATOM 709 N N . LEU A 1 89 ? 0.420 -3.258 0.121 1.00 88.94 89 LEU A N 1
ATOM 710 C CA . LEU A 1 89 ? -0.049 -3.198 1.505 1.00 88.94 89 LEU A CA 1
ATOM 711 C C . LEU A 1 89 ? -1.575 -3.178 1.578 1.00 88.94 89 LEU A C 1
ATOM 713 O O . LEU A 1 89 ? -2.159 -3.986 2.295 1.00 88.94 89 LEU A O 1
ATOM 717 N N . LEU A 1 90 ? -2.221 -2.292 0.815 1.00 86.88 90 LEU A N 1
ATOM 718 C CA . LEU A 1 90 ? -3.677 -2.162 0.822 1.00 86.88 90 LEU A CA 1
ATOM 719 C C . LEU A 1 90 ? -4.358 -3.442 0.324 1.00 86.88 90 LEU A C 1
ATOM 721 O O . LEU A 1 90 ? -5.306 -3.893 0.957 1.00 86.88 90 LEU A O 1
ATOM 725 N N . SER A 1 91 ? -3.824 -4.076 -0.725 1.00 86.25 91 SER A N 1
ATOM 726 C CA . SER A 1 91 ? -4.338 -5.339 -1.275 1.00 86.25 91 SER A CA 1
ATOM 727 C C . SER A 1 91 ? -4.311 -6.498 -0.278 1.00 86.25 91 SER A C 1
ATOM 729 O O . SER A 1 91 ? -5.058 -7.455 -0.459 1.00 86.25 91 SER A O 1
ATOM 731 N N . ARG A 1 92 ? -3.429 -6.446 0.725 1.00 86.00 92 ARG A N 1
ATOM 732 C CA . ARG A 1 92 ? -3.321 -7.461 1.784 1.00 86.00 92 ARG A CA 1
ATOM 733 C C . ARG A 1 92 ? -4.063 -7.066 3.059 1.00 86.00 92 ARG A C 1
ATOM 735 O O . ARG A 1 92 ? -4.139 -7.868 3.981 1.00 86.00 92 ARG A O 1
ATOM 742 N N . SER A 1 93 ? -4.572 -5.840 3.131 1.00 87.12 93 SER A N 1
ATOM 743 C CA . SER A 1 93 ? -5.289 -5.312 4.291 1.00 87.12 93 SER A CA 1
ATOM 744 C C . SER A 1 93 ? -6.803 -5.501 4.166 1.00 87.12 93 SER A C 1
ATOM 746 O O . SER A 1 93 ? -7.329 -5.730 3.080 1.00 87.12 93 SER A O 1
ATOM 748 N N . ASN A 1 94 ? -7.524 -5.311 5.271 1.00 83.38 94 ASN A N 1
ATOM 749 C CA . ASN A 1 94 ? -8.994 -5.280 5.291 1.00 83.38 94 ASN A CA 1
ATOM 750 C C . ASN A 1 94 ? -9.584 -3.918 4.860 1.00 83.38 94 ASN A C 1
ATOM 752 O O . ASN A 1 94 ? -10.798 -3.713 4.934 1.00 83.38 94 ASN A O 1
ATOM 756 N N . VAL A 1 95 ? -8.752 -2.963 4.431 1.00 84.00 95 VAL A N 1
ATOM 757 C CA . VAL A 1 95 ? -9.207 -1.630 4.020 1.00 84.00 95 VAL A CA 1
ATOM 758 C C . VAL A 1 95 ? -9.782 -1.684 2.606 1.00 84.00 95 VAL A C 1
ATOM 760 O O . VAL A 1 95 ? -9.106 -2.077 1.659 1.00 84.00 95 VAL A O 1
ATOM 763 N N . LYS A 1 96 ? -11.036 -1.243 2.445 1.00 74.19 96 LYS A N 1
ATOM 764 C CA . LYS A 1 96 ? -11.699 -1.165 1.136 1.00 74.19 96 LYS A CA 1
ATOM 765 C C . LYS A 1 96 ? -11.034 -0.091 0.274 1.00 74.19 96 LYS A C 1
ATOM 767 O O . LYS A 1 96 ? -11.074 1.094 0.604 1.00 74.19 96 LYS A O 1
ATOM 772 N N . GLU A 1 97 ? -10.442 -0.501 -0.843 1.00 65.25 97 GLU A N 1
ATOM 773 C CA . GLU A 1 97 ? -9.863 0.420 -1.817 1.00 65.25 97 GLU A CA 1
ATOM 774 C C . GLU A 1 97 ? -10.983 1.200 -2.536 1.00 65.25 97 GLU A C 1
ATOM 776 O O . GLU A 1 97 ? -11.887 0.621 -3.140 1.00 65.25 97 GLU A O 1
ATOM 781 N N . LEU A 1 98 ? -10.953 2.534 -2.454 1.00 58.91 98 LEU A N 1
ATOM 782 C CA . LEU A 1 98 ? -11.884 3.406 -3.179 1.00 58.91 98 LEU A CA 1
ATOM 783 C C . LEU A 1 98 ? -11.605 3.325 -4.689 1.00 58.91 98 LEU A C 1
ATOM 785 O O . LEU A 1 98 ? -10.459 3.334 -5.120 1.00 58.91 98 LEU A O 1
ATOM 789 N N . SER A 1 99 ? -12.646 3.320 -5.522 1.00 53.53 99 SER A N 1
ATOM 790 C CA . SER A 1 99 ? -12.577 3.122 -6.987 1.00 53.53 99 SER A CA 1
ATOM 791 C C . SER A 1 99 ? -11.704 4.121 -7.775 1.00 53.53 99 SER A C 1
ATOM 793 O O . SER A 1 99 ? -11.371 3.882 -8.938 1.00 53.53 99 SER A O 1
ATOM 795 N N . HIS A 1 100 ? -11.308 5.245 -7.170 1.00 48.62 100 HIS A N 1
ATOM 796 C CA . HIS A 1 100 ? -10.321 6.172 -7.734 1.00 48.62 100 HIS A CA 1
ATOM 797 C C . HIS A 1 100 ? -8.858 5.775 -7.447 1.00 48.62 100 HIS A C 1
ATOM 799 O O . HIS A 1 100 ? -7.974 6.231 -8.167 1.00 48.62 100 HIS A O 1
ATOM 805 N N . ALA A 1 101 ? -8.599 4.914 -6.459 1.00 49.53 101 ALA A N 1
ATOM 806 C CA . ALA A 1 101 ? -7.272 4.441 -6.049 1.00 49.53 101 ALA A CA 1
ATOM 807 C C . ALA A 1 101 ? -6.737 3.273 -6.903 1.00 49.53 101 ALA A C 1
ATOM 809 O O . ALA A 1 101 ? -5.533 3.194 -7.155 1.00 49.53 101 ALA A O 1
ATOM 810 N N . SER A 1 102 ? -7.627 2.445 -7.460 1.00 53.16 102 SER A N 1
ATOM 811 C CA . SER A 1 102 ? -7.280 1.396 -8.435 1.00 53.16 102 SER A CA 1
ATOM 812 C C . SER A 1 102 ? -6.903 1.959 -9.811 1.00 53.16 102 SER A C 1
ATOM 814 O O . SER A 1 102 ? -6.343 1.274 -10.674 1.00 53.16 102 SER A O 1
ATOM 816 N N . LYS A 1 103 ? -7.171 3.250 -10.044 1.00 57.00 103 LYS A N 1
ATOM 817 C CA . LYS A 1 103 ? -6.656 3.942 -11.217 1.00 57.00 103 LYS A CA 1
ATOM 818 C C . LYS A 1 103 ? -5.194 4.289 -10.955 1.00 57.00 103 LYS A C 1
ATOM 820 O O . LYS A 1 103 ? -4.917 5.319 -10.352 1.00 57.00 103 LYS A O 1
ATOM 825 N N . ALA A 1 104 ? -4.278 3.446 -11.445 1.00 57.78 104 ALA A N 1
ATOM 826 C CA . ALA A 1 104 ? -2.849 3.764 -11.473 1.00 57.78 104 ALA A CA 1
ATOM 827 C C . ALA A 1 104 ? -2.649 5.244 -11.876 1.00 57.78 104 ALA A C 1
ATOM 829 O O . ALA A 1 104 ? -3.305 5.690 -12.833 1.00 57.78 104 ALA A O 1
ATOM 830 N N . PRO A 1 105 ? -1.815 6.018 -11.151 1.00 62.78 105 PRO A N 1
ATOM 831 C CA . PRO A 1 105 ? -1.573 7.425 -11.447 1.00 62.78 105 PRO A CA 1
ATOM 832 C C . PRO A 1 105 ? -1.302 7.620 -12.939 1.00 62.78 105 PRO A C 1
ATOM 834 O O . PRO A 1 105 ? -0.675 6.765 -13.568 1.00 62.78 105 PRO A O 1
ATOM 837 N N . SER A 1 106 ? -1.764 8.733 -13.521 1.00 60.59 106 SER A N 1
ATOM 838 C CA . SER A 1 106 ? -1.525 9.066 -14.940 1.00 60.59 106 SER A CA 1
ATOM 839 C C . SER A 1 106 ? -0.075 8.791 -15.354 1.00 60.59 106 SER A C 1
ATOM 841 O O . SER A 1 106 ? 0.172 8.185 -16.398 1.00 60.59 106 SER A O 1
ATOM 843 N N . ASP A 1 107 ? 0.873 9.176 -14.501 1.00 56.41 107 ASP A N 1
ATOM 844 C CA . ASP A 1 107 ? 2.303 9.039 -14.764 1.00 56.41 107 ASP A CA 1
ATOM 845 C C . ASP A 1 107 ? 2.783 7.588 -14.734 1.00 56.41 107 ASP A C 1
ATOM 847 O O . ASP A 1 107 ? 3.625 7.208 -15.546 1.00 56.41 107 ASP A O 1
ATOM 851 N N . GLU A 1 108 ? 2.197 6.744 -13.887 1.00 65.38 108 GLU A N 1
ATOM 852 C CA . GLU A 1 108 ? 2.511 5.317 -13.830 1.00 65.38 108 GLU A CA 1
ATOM 853 C C . GLU A 1 108 ? 1.860 4.555 -14.981 1.00 65.38 108 GLU A C 1
ATOM 855 O O . GLU A 1 108 ? 2.528 3.768 -15.639 1.00 65.38 108 GLU A O 1
ATOM 860 N N . ARG A 1 109 ? 0.609 4.869 -15.345 1.00 68.75 109 ARG A N 1
ATOM 861 C CA . ARG A 1 109 ? -0.006 4.351 -16.582 1.00 68.75 109 ARG A CA 1
ATOM 862 C C . ARG A 1 109 ? 0.819 4.726 -17.803 1.00 68.75 109 ARG A C 1
ATOM 864 O O . ARG A 1 109 ? 1.049 3.890 -18.672 1.00 68.75 109 ARG A O 1
ATOM 871 N N . ARG A 1 110 ? 1.304 5.970 -17.854 1.00 73.06 110 ARG A N 1
ATOM 872 C CA . ARG A 1 110 ? 2.190 6.464 -18.911 1.00 73.06 110 ARG A CA 1
ATOM 873 C C . ARG A 1 110 ? 3.543 5.746 -18.878 1.00 73.06 110 ARG A C 1
ATOM 875 O O . ARG A 1 110 ? 4.075 5.441 -19.943 1.00 73.06 110 ARG A O 1
ATOM 882 N N . ALA A 1 111 ? 4.087 5.433 -17.702 1.00 64.81 111 ALA A N 1
ATOM 883 C CA . ALA A 1 111 ? 5.319 4.660 -17.549 1.00 64.81 111 ALA A CA 1
ATOM 884 C C . ALA A 1 111 ? 5.147 3.199 -17.996 1.00 64.81 111 ALA A C 1
ATOM 886 O O . ALA A 1 111 ? 5.933 2.725 -18.815 1.00 64.81 111 ALA A O 1
ATOM 887 N N . THR A 1 112 ? 4.090 2.512 -17.557 1.00 70.38 112 THR A N 1
ATOM 888 C CA . THR A 1 112 ? 3.761 1.140 -17.967 1.00 70.38 112 THR A CA 1
ATOM 889 C C . THR A 1 112 ? 3.478 1.066 -19.460 1.00 70.38 112 THR A C 1
ATOM 891 O O . THR A 1 112 ? 3.989 0.174 -20.125 1.00 70.38 112 THR A O 1
ATOM 894 N N . GLN A 1 113 ? 2.748 2.031 -20.027 1.00 76.69 113 GLN A N 1
ATOM 895 C CA . GLN A 1 113 ? 2.539 2.112 -21.475 1.00 76.69 113 GLN A CA 1
ATOM 896 C C . GLN A 1 113 ? 3.845 2.353 -22.233 1.00 76.69 113 GLN A C 1
ATOM 898 O O . GLN A 1 113 ? 4.053 1.743 -23.276 1.00 76.69 113 GLN A O 1
ATOM 903 N N . ARG A 1 114 ? 4.747 3.210 -21.734 1.00 71.56 114 ARG A N 1
ATOM 904 C CA . ARG A 1 114 ? 6.074 3.420 -22.344 1.00 71.56 114 ARG A CA 1
ATOM 905 C C . ARG A 1 114 ? 6.922 2.155 -22.296 1.00 71.56 114 ARG A C 1
ATOM 907 O O . ARG A 1 114 ? 7.544 1.818 -23.297 1.00 71.56 114 ARG A O 1
ATOM 914 N N . TYR A 1 115 ? 6.920 1.459 -21.165 1.00 62.22 115 TYR A N 1
ATOM 915 C CA . TYR A 1 115 ? 7.637 0.203 -20.979 1.00 62.22 115 TYR A CA 1
ATOM 916 C C . TYR A 1 115 ? 7.078 -0.891 -21.889 1.00 62.22 115 TYR A C 1
ATOM 918 O O . TYR A 1 115 ? 7.814 -1.445 -22.703 1.00 62.22 115 TYR A O 1
ATOM 926 N N . ALA A 1 116 ? 5.761 -1.108 -21.842 1.00 72.50 116 ALA A N 1
ATOM 927 C CA . ALA A 1 116 ? 5.055 -2.023 -22.721 1.00 72.50 116 ALA A CA 1
ATOM 928 C C . ALA A 1 116 ? 5.332 -1.679 -24.183 1.00 72.50 116 ALA A C 1
ATOM 930 O O . ALA A 1 116 ? 5.761 -2.544 -24.917 1.00 72.50 116 ALA A O 1
ATOM 931 N N . LYS A 1 117 ? 5.229 -0.421 -24.617 1.00 73.88 117 LYS A N 1
ATOM 932 C CA . LYS A 1 117 ? 5.522 -0.022 -26.004 1.00 73.88 117 LYS A CA 1
ATOM 933 C C . LYS A 1 117 ? 6.989 -0.227 -26.401 1.00 73.88 117 LYS A C 1
ATOM 935 O O . LYS A 1 117 ? 7.262 -0.609 -27.534 1.00 73.88 117 LYS A O 1
ATOM 940 N N . ALA A 1 118 ? 7.934 -0.007 -25.489 1.00 60.78 118 ALA A N 1
ATOM 941 C CA . ALA A 1 118 ? 9.355 -0.253 -25.736 1.00 60.78 118 ALA A CA 1
ATOM 942 C C . ALA A 1 118 ? 9.701 -1.761 -25.801 1.00 60.78 118 ALA A C 1
ATOM 944 O O . ALA A 1 118 ? 10.737 -2.143 -26.357 1.00 60.78 118 ALA A O 1
ATOM 945 N N . TRP A 1 119 ? 8.856 -2.620 -25.221 1.00 51.91 119 TRP A N 1
ATOM 946 C CA . TRP A 1 119 ? 9.107 -4.058 -25.055 1.00 51.91 119 TRP A CA 1
ATOM 947 C C . TRP A 1 119 ? 8.111 -4.954 -25.822 1.00 51.91 119 TRP A C 1
ATOM 949 O O . TRP A 1 119 ? 8.406 -6.121 -26.029 1.00 51.91 119 TRP A O 1
ATOM 959 N N . SER A 1 120 ? 7.004 -4.401 -26.328 1.00 60.34 120 SER A N 1
ATOM 960 C CA . SER A 1 120 ? 5.911 -5.053 -27.079 1.00 60.34 120 SER A CA 1
ATOM 961 C C . SER A 1 120 ? 6.263 -5.337 -28.540 1.00 60.34 120 SER A C 1
ATOM 963 O O . SER A 1 120 ? 5.476 -5.959 -29.251 1.00 60.34 120 SER A O 1
ATOM 965 N N . GLY A 1 121 ? 7.417 -4.873 -29.021 1.00 54.06 121 GLY A N 1
ATOM 966 C CA . GLY A 1 121 ? 7.887 -5.232 -30.351 1.00 54.06 121 GLY A CA 1
ATOM 967 C C . GLY A 1 121 ? 8.216 -6.720 -30.395 1.00 54.06 121 GLY A C 1
ATOM 968 O O . GLY A 1 121 ? 9.204 -7.131 -29.794 1.00 54.06 121 GLY A O 1
ATOM 969 N N . ASN A 1 122 ? 7.414 -7.485 -31.136 1.00 52.16 122 ASN A N 1
ATOM 970 C CA . ASN A 1 122 ? 7.512 -8.928 -31.384 1.00 52.16 122 ASN A CA 1
ATOM 971 C C . ASN A 1 122 ? 8.774 -9.354 -32.177 1.00 52.16 122 ASN A C 1
ATOM 973 O O . ASN A 1 122 ? 8.752 -10.334 -32.913 1.00 52.16 122 ASN A O 1
ATOM 977 N N . GLY A 1 123 ? 9.869 -8.602 -32.075 1.00 50.62 123 GLY A N 1
ATOM 978 C CA . GLY A 1 123 ? 11.169 -8.971 -32.620 1.00 50.62 123 GLY A CA 1
ATOM 979 C C . GLY A 1 123 ? 12.019 -9.553 -31.503 1.00 50.62 123 GLY A C 1
ATOM 980 O O . GLY A 1 123 ? 12.118 -8.926 -30.443 1.00 50.62 123 GLY A O 1
ATOM 981 N N . LEU A 1 124 ? 12.610 -10.732 -31.745 1.00 51.75 124 LEU A N 1
ATOM 982 C CA . LEU A 1 124 ? 13.614 -11.362 -30.886 1.00 51.75 124 LEU A CA 1
ATOM 983 C C . LEU A 1 124 ? 14.447 -10.274 -30.198 1.00 51.75 124 LEU A C 1
ATOM 985 O O . LEU A 1 124 ? 15.104 -9.467 -30.860 1.00 51.75 124 LEU A O 1
ATOM 989 N N . VAL A 1 125 ? 14.402 -10.235 -28.862 1.00 55.19 125 VAL A N 1
ATOM 990 C CA . VAL A 1 125 ? 15.094 -9.229 -28.032 1.00 55.19 125 VAL A CA 1
ATOM 991 C C . VAL A 1 125 ? 16.598 -9.164 -28.376 1.00 55.19 125 VAL A C 1
ATOM 993 O O . VAL A 1 125 ? 17.257 -8.169 -28.103 1.00 55.19 125 VAL A O 1
ATOM 996 N N . GLU A 1 126 ? 17.117 -10.208 -29.020 1.00 55.25 126 GLU A N 1
ATOM 997 C CA . GLU A 1 126 ? 18.476 -10.415 -29.523 1.00 55.25 126 GLU A CA 1
ATOM 998 C C . GLU A 1 126 ? 18.941 -9.439 -30.599 1.00 55.25 126 GLU A C 1
ATOM 1000 O O . GLU A 1 126 ? 20.096 -9.014 -30.534 1.00 55.25 126 GLU A O 1
ATOM 1005 N N . ASP A 1 127 ? 18.061 -9.000 -31.501 1.00 61.00 127 ASP A N 1
ATOM 1006 C CA . ASP A 1 127 ? 18.458 -8.223 -32.685 1.00 61.00 127 ASP A CA 1
ATOM 1007 C C . ASP A 1 127 ? 17.963 -6.766 -32.667 1.00 61.00 127 ASP A C 1
ATOM 1009 O O . ASP A 1 127 ? 17.765 -6.104 -33.694 1.00 61.00 127 ASP A O 1
ATOM 1013 N N . LYS A 1 128 ? 17.742 -6.227 -31.461 1.00 66.06 128 LYS A N 1
ATOM 1014 C CA . LYS A 1 128 ? 17.468 -4.795 -31.301 1.00 66.06 128 LYS A CA 1
ATOM 1015 C C . LYS A 1 128 ? 18.747 -4.000 -31.562 1.00 66.06 128 LYS A C 1
ATOM 1017 O O . LYS A 1 128 ? 19.804 -4.262 -30.995 1.00 66.06 128 LYS A O 1
ATOM 1022 N N . SER A 1 129 ? 18.617 -2.942 -32.355 1.00 66.25 129 SER A N 1
ATOM 1023 C CA . SER A 1 129 ? 19.712 -2.053 -32.768 1.00 66.25 129 SER A CA 1
ATOM 1024 C C . SER A 1 129 ? 20.481 -1.387 -31.628 1.00 66.25 129 SER A C 1
ATOM 1026 O O . SER A 1 129 ? 21.636 -1.016 -31.804 1.00 66.25 129 SER A O 1
ATOM 1028 N N . ILE A 1 130 ? 19.857 -1.281 -30.453 1.00 71.56 130 ILE A N 1
ATOM 1029 C CA . ILE A 1 130 ? 20.456 -0.759 -29.218 1.00 71.56 130 ILE A CA 1
ATOM 1030 C C . ILE A 1 130 ? 21.641 -1.630 -28.759 1.00 71.56 130 ILE A C 1
ATOM 1032 O O . ILE A 1 130 ? 22.547 -1.127 -28.097 1.00 71.56 130 ILE A O 1
ATOM 1036 N N . TYR A 1 131 ? 21.656 -2.919 -29.116 1.00 76.75 131 TYR A N 1
ATOM 1037 C CA . TYR A 1 131 ? 22.671 -3.8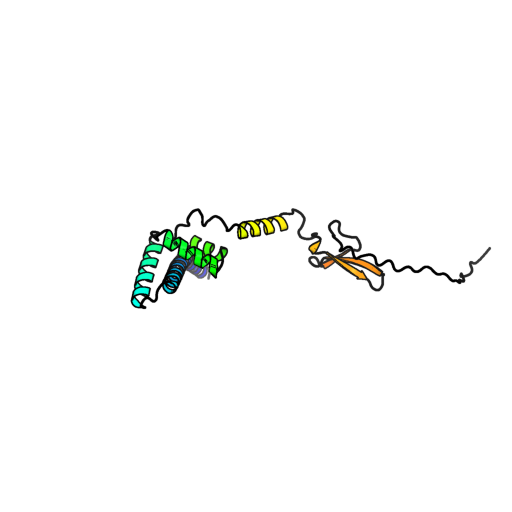73 -28.665 1.00 76.75 131 TYR A CA 1
ATOM 1038 C C . TYR A 1 131 ? 23.869 -4.009 -29.613 1.00 76.75 131 TYR A C 1
ATOM 1040 O O . TYR A 1 131 ? 24.875 -4.600 -29.230 1.00 76.75 131 TYR A O 1
ATOM 1048 N N . TRP A 1 132 ? 23.814 -3.434 -30.813 1.00 80.56 132 TRP A N 1
ATOM 1049 C CA . TRP A 1 132 ? 24.918 -3.489 -31.770 1.00 80.56 132 TRP A CA 1
ATOM 1050 C C . TRP A 1 132 ? 25.803 -2.243 -31.661 1.00 80.56 132 TRP A C 1
ATOM 1052 O O . TRP A 1 132 ? 25.317 -1.112 -31.675 1.00 80.56 132 TRP A O 1
ATOM 1062 N N . LYS A 1 133 ? 27.120 -2.438 -31.578 1.00 80.38 133 LYS A N 1
ATOM 1063 C CA . LYS A 1 133 ? 28.132 -1.373 -31.598 1.00 80.38 133 LYS A CA 1
ATOM 1064 C C . LYS A 1 133 ? 29.034 -1.527 -32.814 1.00 80.38 133 LYS A C 1
ATOM 1066 O O . LYS A 1 133 ? 29.468 -2.630 -33.122 1.00 80.38 133 LYS A O 1
ATOM 1071 N N . GLU A 1 134 ? 29.321 -0.416 -33.482 1.00 82.81 134 GLU A N 1
ATOM 1072 C CA . GLU A 1 134 ? 30.281 -0.362 -34.584 1.00 82.81 134 GLU A CA 1
ATOM 1073 C C . GLU A 1 134 ? 31.689 -0.148 -34.029 1.00 82.81 134 GLU A C 1
ATOM 1075 O O . GLU A 1 134 ? 31.930 0.780 -33.253 1.00 82.81 134 GLU A O 1
ATOM 1080 N N . PHE A 1 135 ? 32.610 -0.998 -34.456 1.00 79.75 135 PHE A N 1
ATOM 1081 C CA . PHE A 1 135 ? 34.031 -0.908 -34.173 1.00 79.75 135 PHE A CA 1
ATOM 1082 C C . PHE A 1 135 ? 34.803 -0.892 -35.488 1.00 79.75 135 PHE A C 1
ATOM 1084 O O . PHE A 1 135 ? 34.337 -1.412 -36.499 1.00 79.75 135 PHE A O 1
ATOM 1091 N N . GLN A 1 136 ? 35.987 -0.287 -35.486 1.00 81.31 136 GLN A N 1
ATOM 1092 C CA . GLN A 1 136 ? 36.896 -0.320 -36.628 1.00 81.31 136 GLN A CA 1
ATOM 1093 C C . GLN A 1 136 ? 38.089 -1.192 -36.279 1.00 81.31 136 GLN A C 1
ATOM 1095 O O . GLN A 1 136 ? 38.730 -0.983 -35.249 1.00 81.31 136 GLN A O 1
ATOM 1100 N N . ASP A 1 137 ? 38.380 -2.155 -37.144 1.00 75.81 137 ASP A N 1
ATOM 1101 C CA . ASP A 1 137 ? 39.587 -2.958 -37.031 1.00 75.81 137 ASP A CA 1
ATOM 1102 C C . ASP A 1 137 ? 40.807 -2.108 -37.454 1.00 75.81 137 ASP A C 1
ATOM 1104 O O . ASP A 1 137 ? 40.840 -1.617 -38.592 1.00 75.81 137 ASP A O 1
ATOM 1108 N N . PRO A 1 138 ? 41.807 -1.907 -36.572 1.00 71.00 138 PRO A N 1
ATOM 1109 C CA . PRO A 1 138 ? 42.999 -1.116 -36.877 1.00 71.00 138 PRO A CA 1
ATOM 1110 C C . PRO A 1 138 ? 43.893 -1.739 -37.961 1.00 71.00 138 PRO A C 1
ATOM 1112 O O . PRO A 1 138 ? 44.641 -1.010 -38.613 1.00 71.00 138 PRO A O 1
ATOM 1115 N N . ILE A 1 139 ? 43.808 -3.054 -38.184 1.00 70.25 139 ILE A N 1
ATOM 1116 C CA . ILE A 1 139 ? 44.640 -3.789 -39.146 1.00 70.25 139 ILE A CA 1
ATOM 1117 C C . ILE A 1 139 ? 43.948 -3.822 -40.511 1.00 70.25 139 ILE A C 1
ATOM 1119 O O . ILE A 1 139 ? 44.539 -3.458 -41.528 1.00 70.25 139 ILE A O 1
ATOM 1123 N N . ALA A 1 140 ? 42.668 -4.202 -40.536 1.00 70.38 140 ALA A N 1
ATOM 1124 C CA . ALA A 1 140 ? 41.910 -4.359 -41.777 1.00 70.38 140 ALA A CA 1
ATOM 1125 C C . ALA A 1 140 ? 41.270 -3.055 -42.292 1.00 70.38 140 ALA A C 1
ATOM 1127 O O . ALA A 1 140 ? 40.777 -3.024 -43.421 1.00 70.38 140 ALA A O 1
ATOM 1128 N N . LYS A 1 141 ? 41.237 -1.985 -41.479 1.00 74.75 141 LYS A N 1
ATOM 1129 C CA . LYS A 1 141 ? 40.526 -0.716 -41.754 1.00 74.75 141 LYS A CA 1
ATOM 1130 C C . LYS A 1 141 ? 39.065 -0.918 -42.183 1.00 74.75 141 LYS A C 1
ATOM 1132 O O . LYS A 1 141 ? 38.518 -0.128 -42.954 1.00 74.75 141 LYS A O 1
ATOM 1137 N N . ARG A 1 142 ? 38.430 -1.987 -41.699 1.00 74.88 142 ARG A N 1
ATOM 1138 C CA . ARG A 1 142 ? 37.025 -2.322 -41.964 1.00 74.88 142 ARG A CA 1
ATOM 1139 C C . ARG A 1 142 ? 36.215 -2.178 -40.684 1.00 74.88 142 ARG A C 1
ATOM 1141 O O . ARG A 1 142 ? 36.716 -2.440 -39.591 1.00 74.88 142 ARG A O 1
ATOM 1148 N N . ALA A 1 143 ? 34.973 -1.730 -40.833 1.00 80.00 143 ALA A N 1
ATOM 1149 C CA . ALA A 1 143 ? 34.035 -1.663 -39.726 1.00 80.00 143 ALA A CA 1
ATOM 1150 C C . ALA A 1 143 ? 33.444 -3.055 -39.466 1.00 80.00 143 ALA A C 1
ATOM 1152 O O . ALA A 1 143 ? 33.081 -3.755 -40.411 1.00 80.00 143 ALA A O 1
ATOM 1153 N N . PHE A 1 144 ? 33.338 -3.433 -38.198 1.00 81.88 144 PHE A N 1
ATOM 1154 C CA . PHE A 1 144 ? 32.615 -4.617 -37.753 1.00 81.88 144 PHE A CA 1
ATOM 1155 C C . PHE A 1 144 ? 31.585 -4.228 -36.694 1.00 81.88 144 PHE A C 1
ATOM 1157 O O . PHE A 1 144 ? 31.754 -3.259 -35.950 1.00 81.88 144 PHE A O 1
ATOM 1164 N N . TYR A 1 145 ? 30.497 -4.984 -36.642 1.00 83.19 145 TYR A N 1
ATOM 1165 C CA . TYR A 1 145 ? 29.395 -4.778 -35.717 1.00 83.19 145 TYR A CA 1
ATOM 1166 C C . TYR A 1 145 ? 29.445 -5.859 -34.646 1.00 83.19 145 TYR A C 1
ATOM 1168 O O . TYR A 1 145 ? 29.473 -7.046 -34.956 1.00 83.19 145 TYR A O 1
ATOM 1176 N N . TYR A 1 146 ? 29.460 -5.450 -33.384 1.00 78.69 146 TYR A N 1
ATOM 1177 C CA . TYR A 1 146 ? 29.504 -6.348 -32.236 1.00 78.69 146 TYR A CA 1
ATOM 1178 C C . TYR A 1 146 ? 28.229 -6.221 -31.406 1.00 78.69 146 TYR A C 1
ATOM 1180 O O . TYR A 1 146 ? 27.857 -5.111 -31.009 1.00 78.69 146 TYR A O 1
ATOM 1188 N N . ASN A 1 147 ? 27.568 -7.345 -31.136 1.00 80.31 147 ASN A N 1
ATOM 1189 C CA . ASN A 1 147 ? 26.397 -7.409 -30.275 1.00 80.31 147 ASN A CA 1
ATOM 1190 C C . ASN A 1 147 ? 26.832 -7.605 -28.821 1.00 80.31 147 ASN A C 1
ATOM 1192 O O . ASN A 1 147 ? 27.314 -8.667 -28.436 1.00 80.31 147 ASN A O 1
ATOM 1196 N N . ILE A 1 148 ? 26.613 -6.595 -27.980 1.00 77.62 148 ILE A N 1
ATOM 1197 C CA . ILE A 1 148 ? 27.028 -6.642 -26.569 1.00 77.62 148 ILE A CA 1
ATOM 1198 C C . ILE A 1 148 ? 26.240 -7.653 -25.728 1.00 77.62 148 ILE A C 1
ATOM 1200 O O . ILE A 1 148 ? 26.626 -7.921 -24.596 1.00 77.62 148 ILE A O 1
ATOM 1204 N N . ARG A 1 149 ? 25.118 -8.166 -26.242 1.00 74.50 149 ARG A N 1
ATOM 1205 C CA . ARG A 1 149 ? 24.203 -9.042 -25.507 1.00 74.50 149 ARG A CA 1
ATOM 1206 C C . ARG A 1 149 ? 24.434 -10.517 -25.816 1.00 74.50 149 ARG A C 1
ATOM 1208 O O . ARG A 1 149 ? 24.290 -11.335 -24.919 1.00 74.50 149 ARG A O 1
ATOM 1215 N N . THR A 1 150 ? 24.764 -10.844 -27.065 1.00 74.56 150 THR A N 1
ATOM 1216 C CA . THR A 1 150 ? 25.057 -12.223 -27.498 1.00 74.56 150 THR A CA 1
ATOM 1217 C C . THR A 1 150 ? 26.554 -12.504 -27.603 1.00 74.56 150 THR A C 1
ATOM 1219 O O . THR A 1 150 ? 26.953 -13.661 -27.627 1.00 74.56 150 THR A O 1
ATOM 1222 N N . GLY A 1 151 ? 27.392 -11.463 -27.658 1.00 76.25 151 GLY A N 1
ATOM 1223 C CA . GLY A 1 151 ? 28.825 -11.603 -27.916 1.00 76.25 151 GLY A CA 1
ATOM 1224 C C . GLY A 1 151 ? 29.160 -11.886 -29.384 1.00 76.25 151 GLY A C 1
ATOM 1225 O O . GLY A 1 151 ? 30.318 -12.134 -29.709 1.00 76.25 151 GLY A O 1
ATOM 1226 N N . GLU A 1 152 ? 28.172 -11.846 -30.281 1.00 75.38 152 GLU A N 1
ATOM 1227 C CA . GLU A 1 152 ? 28.380 -12.094 -31.707 1.00 75.38 152 GLU A CA 1
ATOM 1228 C C . GLU A 1 152 ? 29.037 -10.900 -32.408 1.00 75.38 152 GLU A C 1
ATOM 1230 O O . GLU A 1 152 ? 28.668 -9.741 -32.193 1.00 75.38 152 GLU A O 1
ATOM 1235 N N . SER A 1 153 ? 29.975 -11.186 -33.313 1.00 80.06 153 SER A N 1
ATOM 1236 C CA . SER A 1 153 ? 30.562 -10.214 -34.234 1.00 80.06 153 SER A CA 1
ATOM 1237 C C . SER A 1 153 ? 30.123 -10.503 -35.670 1.00 80.06 153 SER A C 1
ATOM 1239 O O . SER A 1 153 ? 30.066 -11.650 -36.113 1.00 80.06 153 SER A O 1
ATOM 1241 N N . ARG A 1 154 ? 29.777 -9.450 -36.414 1.00 79.00 154 ARG A N 1
ATOM 1242 C CA . ARG A 1 154 ? 29.357 -9.526 -37.817 1.00 79.00 154 ARG A CA 1
ATOM 1243 C C . ARG A 1 154 ? 30.024 -8.436 -38.642 1.00 79.00 154 ARG A C 1
ATOM 1245 O O . ARG A 1 154 ? 30.171 -7.300 -38.197 1.00 79.00 154 ARG A O 1
ATOM 1252 N N . TRP A 1 155 ? 30.394 -8.781 -39.869 1.00 79.00 155 TRP A N 1
ATOM 1253 C CA . TRP A 1 155 ? 30.966 -7.843 -40.841 1.00 79.00 155 TRP A CA 1
ATOM 1254 C C . TRP A 1 155 ? 29.892 -7.117 -41.660 1.00 79.00 155 TRP A C 1
ATOM 1256 O O . TRP A 1 155 ? 30.145 -6.051 -42.217 1.00 79.00 155 TRP A O 1
ATOM 1266 N N . GLU A 1 156 ? 28.679 -7.670 -41.704 1.00 75.69 156 GLU A N 1
ATOM 1267 C CA . GLU A 1 156 ? 27.520 -7.066 -42.358 1.00 75.69 156 GLU A CA 1
ATOM 1268 C C . GLU A 1 156 ? 26.716 -6.218 -41.374 1.00 75.69 156 GLU A C 1
ATOM 1270 O O . GLU A 1 156 ? 26.519 -6.583 -40.212 1.00 75.69 156 GLU A O 1
ATOM 1275 N N . LYS A 1 157 ? 26.233 -5.070 -41.852 1.00 73.25 157 LYS A N 1
ATOM 1276 C CA . LYS A 1 157 ? 25.437 -4.145 -41.048 1.00 73.25 157 LYS A CA 1
ATOM 1277 C C . LYS A 1 157 ? 24.067 -4.764 -40.731 1.00 73.25 157 LYS A C 1
ATOM 1279 O O . LYS A 1 157 ? 23.313 -5.018 -41.670 1.00 73.25 157 LYS A O 1
ATOM 1284 N N . PRO A 1 158 ? 23.691 -4.931 -39.448 1.00 72.06 158 PRO A N 1
ATOM 1285 C CA . PRO A 1 158 ? 22.369 -5.434 -39.081 1.00 72.06 158 PRO A CA 1
ATOM 1286 C C . PRO A 1 158 ? 21.263 -4.532 -39.643 1.00 72.06 158 PRO A C 1
ATOM 1288 O O . PRO A 1 158 ? 21.382 -3.303 -39.580 1.00 72.06 158 PRO A O 1
ATOM 1291 N N . ALA A 1 159 ? 20.174 -5.128 -40.145 1.00 65.62 159 ALA A N 1
ATOM 1292 C CA . ALA A 1 159 ? 19.068 -4.417 -40.805 1.00 65.62 159 ALA A CA 1
ATOM 1293 C C . ALA A 1 159 ? 18.470 -3.286 -39.944 1.00 65.62 159 ALA A C 1
ATOM 1295 O O . ALA A 1 159 ? 17.997 -2.276 -40.461 1.00 65.62 159 ALA A O 1
ATOM 1296 N N . ASN A 1 160 ? 18.575 -3.416 -38.619 1.00 63.84 160 ASN A N 1
ATOM 1297 C CA . ASN A 1 160 ? 18.008 -2.482 -37.654 1.00 63.84 160 ASN A CA 1
ATOM 1298 C C . ASN A 1 160 ? 19.006 -1.391 -37.197 1.00 63.84 160 ASN A C 1
ATOM 1300 O O . ASN A 1 160 ? 18.626 -0.499 -36.440 1.00 63.84 160 ASN A O 1
ATOM 1304 N N . PHE A 1 161 ? 20.283 -1.424 -37.610 1.00 66.31 161 PHE A N 1
ATOM 1305 C CA . PHE A 1 161 ? 21.328 -0.538 -37.074 1.00 66.31 161 PHE A CA 1
ATOM 1306 C C . PHE A 1 161 ? 21.167 0.930 -37.514 1.00 66.31 161 PHE A C 1
ATOM 1308 O O . PHE A 1 161 ? 21.517 1.325 -38.635 1.00 66.31 161 PHE A O 1
ATOM 1315 N N . VAL A 1 162 ? 20.717 1.777 -36.582 1.00 60.94 162 VAL A N 1
ATOM 1316 C CA . VAL A 1 162 ? 20.670 3.239 -36.737 1.00 60.94 162 VAL A CA 1
ATOM 1317 C C . VAL A 1 162 ? 22.050 3.816 -36.412 1.00 60.94 162 VAL A C 1
ATOM 1319 O O . VAL A 1 162 ? 22.303 4.328 -35.324 1.00 60.94 162 VAL A O 1
ATOM 1322 N N . GLY A 1 163 ? 22.980 3.696 -37.360 1.00 58.38 163 GLY A N 1
ATOM 1323 C CA . GLY A 1 163 ? 24.308 4.293 -37.229 1.00 58.38 163 GLY A CA 1
ATOM 1324 C C . GLY A 1 163 ? 24.211 5.806 -37.023 1.00 58.38 163 GLY A C 1
ATOM 1325 O O . GLY A 1 163 ? 23.517 6.500 -37.773 1.00 58.38 163 GLY A O 1
ATOM 1326 N N . LYS A 1 164 ? 24.913 6.337 -36.014 1.00 52.88 164 LYS A N 1
ATOM 1327 C CA . LYS A 1 164 ? 25.070 7.788 -35.849 1.00 52.88 164 LYS A CA 1
ATOM 1328 C C . LYS A 1 164 ? 25.749 8.315 -37.113 1.00 52.88 164 LYS A C 1
ATOM 1330 O O . LYS A 1 164 ? 26.907 7.994 -37.360 1.00 52.88 164 LYS A O 1
ATOM 1335 N N . LYS A 1 165 ? 25.046 9.112 -37.927 1.00 41.50 165 LYS A N 1
ATOM 1336 C CA . LYS A 1 165 ? 25.660 9.806 -39.068 1.00 41.50 165 LYS A CA 1
ATOM 1337 C C . LYS A 1 165 ? 26.716 10.776 -38.532 1.00 41.50 165 LYS A C 1
ATOM 1339 O O . LYS A 1 165 ? 26.406 11.914 -38.189 1.00 41.50 165 LYS A O 1
ATOM 1344 N N . ALA A 1 166 ? 27.965 10.331 -38.449 1.00 42.25 166 ALA A N 1
ATOM 1345 C CA . ALA A 1 166 ? 29.092 11.224 -38.265 1.00 42.25 166 ALA A CA 1
ATOM 1346 C C . ALA A 1 166 ? 29.174 12.121 -39.507 1.00 42.25 166 ALA A C 1
ATOM 1348 O O . ALA A 1 166 ? 29.238 11.633 -40.638 1.00 42.25 166 ALA A O 1
ATOM 1349 N N . LYS A 1 167 ? 29.118 13.443 -39.298 1.00 36.88 167 LYS A N 1
ATOM 1350 C CA . LYS A 1 167 ? 29.390 14.452 -40.328 1.00 36.88 167 LYS A CA 1
ATOM 1351 C C . LYS A 1 167 ? 30.665 14.049 -41.072 1.00 36.88 167 LYS A C 1
ATOM 1353 O O . LYS A 1 167 ? 31.747 14.052 -40.488 1.00 36.88 167 LYS A O 1
ATOM 1358 N N . ARG A 1 168 ? 30.532 13.720 -42.360 1.00 40.19 168 ARG A N 1
ATOM 1359 C CA . ARG A 1 168 ? 31.658 13.529 -43.279 1.00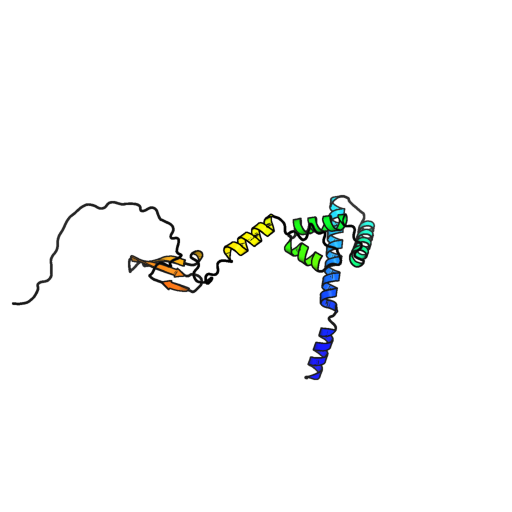 40.19 168 ARG A CA 1
ATOM 1360 C C . ARG A 1 168 ? 32.457 14.836 -43.298 1.00 40.19 168 ARG A C 1
ATOM 1362 O O . ARG A 1 168 ? 32.077 15.775 -43.991 1.00 40.19 168 ARG A O 1
ATOM 1369 N N . ARG A 1 169 ? 33.549 14.927 -42.530 1.00 40.59 169 ARG A N 1
ATOM 1370 C CA . ARG A 1 169 ? 34.586 15.939 -42.767 1.00 40.59 169 ARG A CA 1
ATOM 1371 C C . ARG A 1 169 ? 35.280 15.538 -44.064 1.00 40.59 169 ARG A C 1
ATOM 1373 O O . ARG A 1 169 ? 36.179 14.704 -44.066 1.00 40.59 169 ARG A O 1
ATOM 1380 N N . ARG A 1 170 ? 34.802 16.106 -45.171 1.00 42.81 170 ARG A N 1
ATOM 1381 C CA . ARG A 1 170 ? 35.528 16.210 -46.436 1.00 42.81 170 ARG A CA 1
ATOM 1382 C C . ARG A 1 170 ? 36.865 16.881 -46.117 1.00 42.81 170 ARG A C 1
ATOM 1384 O O . ARG A 1 170 ? 36.893 18.066 -45.807 1.00 42.81 170 ARG A O 1
ATOM 1391 N N . LYS A 1 171 ? 37.952 16.112 -46.110 1.00 35.41 171 LYS A N 1
ATOM 1392 C CA . LYS A 1 171 ? 39.299 16.660 -46.245 1.00 35.41 171 LYS A CA 1
ATOM 1393 C C . LYS A 1 171 ? 39.782 16.226 -47.617 1.00 35.41 171 LYS A C 1
ATOM 1395 O O . LYS A 1 171 ? 40.055 15.051 -47.845 1.00 35.41 171 LYS A O 1
ATOM 1400 N N . GLU A 1 172 ? 39.733 17.186 -48.529 1.00 37.94 172 GLU A N 1
ATOM 1401 C CA . GLU A 1 172 ? 40.343 17.124 -49.847 1.00 37.94 172 GLU A CA 1
ATOM 1402 C C . GLU A 1 172 ? 41.804 16.690 -49.727 1.00 37.94 172 GLU A C 1
ATOM 1404 O O . GLU A 1 172 ? 42.559 17.210 -48.905 1.00 37.94 172 GLU A O 1
ATOM 1409 N N . LYS A 1 173 ? 42.184 15.728 -50.564 1.00 31.88 173 LYS A N 1
ATOM 1410 C CA . LYS A 1 173 ? 43.554 15.542 -51.027 1.00 31.88 173 LYS A CA 1
ATOM 1411 C C . LYS A 1 173 ? 43.481 15.273 -52.524 1.00 31.88 173 LYS A C 1
ATOM 1413 O O . LYS A 1 173 ? 43.421 14.128 -52.956 1.00 31.88 173 LYS A O 1
ATOM 1418 N N . THR A 1 174 ? 43.451 16.357 -53.284 1.00 27.91 174 THR A N 1
ATOM 1419 C CA . THR A 1 174 ? 44.109 16.401 -54.589 1.00 27.91 174 THR A CA 1
ATOM 1420 C C . THR A 1 174 ? 45.539 16.859 -54.311 1.00 27.91 174 THR A C 1
ATOM 1422 O O . THR A 1 174 ? 45.705 17.783 -53.517 1.00 27.91 174 THR A O 1
ATOM 1425 N N . THR A 1 175 ? 46.526 16.109 -54.814 1.00 30.22 175 THR A N 1
ATOM 1426 C CA . THR A 1 175 ? 47.690 16.556 -55.617 1.00 30.22 175 THR A CA 1
ATOM 1427 C C . THR A 1 175 ? 48.736 15.422 -55.653 1.00 30.22 175 THR A C 1
ATOM 1429 O O . THR A 1 175 ? 49.442 15.177 -54.681 1.00 30.22 175 THR A O 1
ATOM 1432 N N . GLU A 1 176 ? 48.685 14.638 -56.736 1.00 31.16 176 GLU A N 1
ATOM 1433 C CA . GLU A 1 176 ? 49.767 14.364 -57.707 1.00 31.16 176 GLU A CA 1
ATOM 1434 C C . GLU A 1 176 ? 51.242 14.234 -57.244 1.00 31.16 176 GLU A C 1
ATOM 1436 O O . GLU A 1 176 ? 51.829 15.207 -56.783 1.00 31.16 176 GLU A O 1
ATOM 1441 N N . ALA A 1 177 ? 51.854 13.048 -57.449 1.00 30.06 177 ALA A N 1
ATOM 1442 C CA . ALA A 1 177 ? 53.058 12.798 -58.286 1.00 30.06 177 ALA A CA 1
ATOM 1443 C C . ALA A 1 177 ? 53.692 11.391 -58.043 1.00 30.06 177 ALA A C 1
ATOM 1445 O O . ALA A 1 177 ? 53.764 10.906 -56.920 1.00 30.06 177 ALA A O 1
ATOM 1446 N N . GLN A 1 178 ? 54.105 10.761 -59.151 1.00 31.41 178 GLN A N 1
ATOM 1447 C CA . GLN A 1 178 ? 54.683 9.419 -59.448 1.00 31.41 178 GLN A CA 1
ATOM 1448 C C . GLN A 1 178 ? 56.078 9.099 -58.815 1.00 31.41 178 GLN A C 1
ATOM 1450 O O . GLN A 1 178 ? 56.583 9.993 -58.141 1.00 31.41 178 GLN A O 1
ATOM 1455 N N . PRO A 1 179 ? 56.776 7.933 -59.049 1.00 39.50 179 PRO A N 1
ATOM 1456 C CA . PRO A 1 179 ? 56.595 6.858 -60.062 1.00 39.50 179 PRO A CA 1
ATOM 1457 C C . PRO A 1 179 ? 56.775 5.372 -59.610 1.00 39.50 179 PRO A C 1
ATOM 1459 O O . PRO A 1 179 ? 57.116 5.054 -58.478 1.00 39.50 179 PRO A O 1
ATOM 1462 N N . GLN A 1 180 ? 56.519 4.468 -60.570 1.00 35.81 180 GLN A N 1
ATOM 1463 C CA . GLN A 1 180 ? 56.666 2.992 -60.588 1.00 35.81 180 GLN A CA 1
ATOM 1464 C C . GLN A 1 180 ? 58.152 2.514 -60.628 1.00 35.81 180 GLN A C 1
ATOM 1466 O O . GLN A 1 180 ? 59.019 3.354 -60.866 1.00 35.81 180 GLN A O 1
ATOM 1471 N N . PRO A 1 181 ? 58.480 1.201 -60.477 1.00 37.16 181 PRO A N 1
ATOM 1472 C CA . PRO A 1 181 ? 58.429 0.269 -61.625 1.00 37.16 181 PRO A CA 1
ATOM 1473 C C . PRO A 1 181 ? 57.884 -1.154 -61.332 1.00 37.16 181 PRO A C 1
ATOM 1475 O O . PRO A 1 181 ? 57.967 -1.683 -60.227 1.00 37.16 181 PRO A O 1
ATOM 1478 N N . ARG A 1 182 ? 57.337 -1.764 -62.394 1.00 40.59 182 ARG A N 1
ATOM 1479 C CA . ARG A 1 182 ? 56.841 -3.153 -62.529 1.00 40.59 182 ARG A CA 1
ATOM 1480 C C . ARG A 1 182 ? 57.953 -4.212 -62.396 1.00 40.59 182 ARG A C 1
ATOM 1482 O O . ARG A 1 182 ? 59.086 -3.909 -62.764 1.00 40.59 182 ARG A O 1
ATOM 1489 N N . PRO A 1 183 ? 57.635 -5.474 -62.037 1.00 39.25 183 PRO A N 1
ATOM 1490 C CA . PRO A 1 183 ? 58.532 -6.598 -62.292 1.00 39.25 183 PRO A CA 1
ATOM 1491 C C . PRO A 1 183 ? 58.409 -7.095 -63.754 1.00 39.25 183 PRO A C 1
ATOM 1493 O O . PRO A 1 183 ? 57.340 -6.954 -64.359 1.00 39.25 183 PRO A O 1
ATOM 1496 N N . PRO A 1 184 ? 59.485 -7.658 -64.339 1.00 38.88 184 PRO A N 1
ATOM 1497 C CA . PRO A 1 184 ? 59.500 -8.147 -65.716 1.00 38.88 184 PRO A CA 1
ATOM 1498 C C . PRO A 1 184 ? 58.757 -9.484 -65.851 1.00 38.88 184 PRO A C 1
ATOM 1500 O O . PRO A 1 184 ? 58.899 -10.376 -65.016 1.00 38.88 184 PRO A O 1
ATOM 1503 N N . ALA A 1 185 ? 57.974 -9.617 -66.922 1.00 36.03 185 ALA A N 1
ATOM 1504 C CA . ALA A 1 185 ? 57.383 -10.878 -67.356 1.00 36.03 185 ALA A CA 1
ATOM 1505 C C . ALA A 1 185 ? 58.388 -11.653 -68.221 1.00 36.03 185 ALA A C 1
ATOM 1507 O O . ALA A 1 185 ? 59.061 -11.060 -69.065 1.00 36.03 185 ALA A O 1
ATOM 1508 N N . GLY A 1 186 ? 58.479 -12.965 -68.005 1.00 34.06 186 GLY A N 1
ATOM 1509 C CA . GLY A 1 186 ? 59.204 -13.880 -68.880 1.00 34.06 186 GLY A CA 1
ATOM 1510 C C . GLY A 1 186 ? 58.440 -14.190 -70.172 1.00 34.06 186 GLY A C 1
ATOM 1511 O O . GLY A 1 186 ? 57.216 -14.286 -70.165 1.00 34.06 186 GLY A O 1
ATOM 1512 N N . GLU A 1 187 ? 59.240 -14.360 -71.228 1.00 35.56 187 GLU A N 1
ATOM 1513 C CA . GLU A 1 187 ? 59.080 -15.226 -72.409 1.00 35.56 187 GLU A CA 1
ATOM 1514 C C . GLU A 1 187 ? 57.849 -15.073 -73.320 1.00 35.56 187 GLU A C 1
ATOM 1516 O O . GLU A 1 187 ? 56.746 -15.530 -73.021 1.00 35.56 187 GLU A O 1
ATOM 1521 N N . ARG A 1 188 ? 58.105 -14.585 -74.542 1.00 30.39 188 ARG A N 1
ATOM 1522 C CA . ARG A 1 188 ? 58.310 -15.425 -75.739 1.00 30.39 188 ARG A CA 1
ATOM 1523 C C . ARG A 1 188 ? 59.056 -14.658 -76.825 1.00 30.39 188 ARG A C 1
ATOM 1525 O O . ARG A 1 188 ? 58.860 -13.426 -76.898 1.00 30.39 188 ARG A O 1
#

Radius of gyration: 34.03 Å; chains: 1; bounding box: 75×59×102 Å